Protein AF-A0A2E1J0A1-F1 (afdb_monomer_lite)

Structure (mmCIF, N/CA/C/O backbone):
data_AF-A0A2E1J0A1-F1
#
_entry.id   AF-A0A2E1J0A1-F1
#
loop_
_atom_site.group_PDB
_atom_site.id
_atom_site.type_symbol
_atom_site.label_atom_id
_atom_site.label_alt_id
_atom_site.label_comp_id
_atom_site.label_asym_id
_atom_site.label_entity_id
_atom_site.label_seq_id
_atom_site.pdbx_PDB_ins_code
_atom_site.Cartn_x
_atom_site.Cartn_y
_atom_site.Cartn_z
_atom_site.occupancy
_atom_site.B_iso_or_equiv
_atom_site.auth_seq_id
_atom_site.auth_comp_id
_atom_site.auth_asym_id
_atom_site.auth_atom_id
_atom_site.pdbx_PDB_model_num
ATOM 1 N N . MET A 1 1 ? 16.635 -12.591 -12.387 1.00 60.97 1 MET A N 1
ATOM 2 C CA . MET A 1 1 ? 15.621 -12.291 -11.347 1.00 60.97 1 MET A CA 1
ATOM 3 C C . MET A 1 1 ? 14.587 -13.419 -11.254 1.00 60.97 1 MET A C 1
ATOM 5 O O . MET A 1 1 ? 14.235 -13.985 -12.282 1.00 60.97 1 MET A O 1
ATOM 9 N N . ASN A 1 2 ? 14.128 -13.797 -10.053 1.00 80.25 2 ASN A N 1
ATOM 10 C CA . ASN A 1 2 ? 13.160 -14.891 -9.882 1.00 80.25 2 ASN A CA 1
ATOM 11 C C . ASN A 1 2 ? 11.763 -14.461 -10.381 1.00 80.25 2 ASN A C 1
ATOM 13 O O . ASN A 1 2 ? 11.113 -13.621 -9.762 1.00 80.25 2 ASN A O 1
ATOM 17 N N . LYS A 1 3 ? 11.299 -15.050 -11.492 1.00 80.94 3 LYS A N 1
ATOM 18 C CA . LYS A 1 3 ? 10.012 -14.720 -12.134 1.00 80.94 3 LYS A CA 1
ATOM 19 C C . LYS A 1 3 ? 8.807 -14.920 -11.211 1.00 80.94 3 LYS A C 1
ATOM 21 O O . LYS A 1 3 ? 7.857 -14.147 -11.278 1.00 80.94 3 LYS A O 1
ATOM 26 N N . GLN A 1 4 ? 8.843 -15.931 -10.344 1.00 84.69 4 GLN A N 1
ATOM 27 C CA . GLN A 1 4 ? 7.750 -16.212 -9.411 1.00 84.69 4 GLN A CA 1
ATOM 28 C C . GLN A 1 4 ? 7.633 -15.127 -8.339 1.00 84.69 4 GLN A C 1
ATOM 30 O O . GLN A 1 4 ? 6.533 -14.761 -7.942 1.00 84.69 4 GLN A O 1
ATOM 35 N N . TYR A 1 5 ? 8.767 -14.590 -7.902 1.00 88.19 5 TYR A N 1
ATOM 36 C CA . TYR A 1 5 ? 8.805 -13.552 -6.883 1.00 88.19 5 TYR A CA 1
ATOM 37 C C . TYR A 1 5 ? 8.220 -12.226 -7.397 1.00 88.19 5 TYR A C 1
ATOM 39 O O . TYR A 1 5 ? 7.353 -11.641 -6.760 1.00 88.19 5 TYR A O 1
ATOM 47 N N . ILE A 1 6 ? 8.612 -11.785 -8.597 1.00 89.12 6 ILE A N 1
ATOM 48 C CA . ILE A 1 6 ? 8.062 -10.551 -9.191 1.00 89.12 6 ILE A CA 1
ATOM 49 C C . ILE A 1 6 ? 6.572 -10.686 -9.489 1.00 89.12 6 ILE A C 1
ATOM 51 O O . ILE A 1 6 ? 5.813 -9.744 -9.281 1.00 89.12 6 ILE A O 1
ATOM 55 N N . TYR A 1 7 ? 6.136 -11.878 -9.891 1.00 87.62 7 TYR A N 1
ATOM 56 C CA . TYR A 1 7 ? 4.719 -12.170 -10.054 1.00 87.62 7 TYR A CA 1
ATOM 57 C C . TYR A 1 7 ? 3.915 -11.953 -8.761 1.00 87.62 7 TYR A C 1
ATOM 59 O O . TYR A 1 7 ? 2.848 -11.352 -8.816 1.00 87.62 7 TYR A O 1
ATOM 67 N N . GLN A 1 8 ? 4.439 -12.361 -7.597 1.00 87.50 8 GLN A N 1
ATOM 68 C CA . GLN A 1 8 ? 3.784 -12.128 -6.299 1.00 87.50 8 GLN A CA 1
ATOM 69 C C . GLN A 1 8 ? 3.646 -10.637 -5.969 1.00 87.50 8 GLN A C 1
ATOM 71 O O . GLN A 1 8 ? 2.627 -10.227 -5.417 1.00 87.50 8 GLN A O 1
ATOM 76 N N . ILE A 1 9 ? 4.643 -9.822 -6.327 1.00 89.50 9 ILE A N 1
ATOM 77 C CA . ILE A 1 9 ? 4.558 -8.364 -6.175 1.00 89.50 9 ILE A CA 1
ATOM 78 C C . ILE A 1 9 ? 3.473 -7.804 -7.099 1.00 89.50 9 ILE A C 1
ATOM 80 O O . ILE A 1 9 ? 2.595 -7.078 -6.643 1.00 89.50 9 ILE A O 1
ATOM 84 N N . ILE A 1 10 ? 3.478 -8.196 -8.376 1.00 88.69 10 ILE A N 1
ATOM 85 C CA . ILE A 1 10 ? 2.496 -7.737 -9.368 1.00 88.69 10 ILE A CA 1
ATOM 86 C C . ILE A 1 10 ? 1.062 -8.133 -8.986 1.00 88.69 10 ILE A C 1
ATOM 88 O O . ILE A 1 10 ? 0.151 -7.328 -9.161 1.00 88.69 10 ILE A O 1
ATOM 92 N N . SER A 1 11 ? 0.843 -9.321 -8.417 1.00 84.38 11 SER A N 1
ATOM 93 C CA . SER A 1 11 ? -0.473 -9.733 -7.906 1.00 84.38 11 SER A CA 1
ATOM 94 C C . SER A 1 11 ? -1.029 -8.758 -6.859 1.00 84.38 11 SER A C 1
ATOM 96 O O . SER A 1 11 ? -2.218 -8.441 -6.883 1.00 84.38 11 SER A O 1
ATOM 98 N N . GLN A 1 12 ? -0.175 -8.211 -5.987 1.00 86.50 12 GLN A N 1
ATOM 99 C CA . GLN A 1 12 ? -0.588 -7.183 -5.021 1.00 86.50 12 GLN A CA 1
ATOM 100 C C . GLN A 1 12 ? -0.928 -5.845 -5.712 1.00 86.50 12 GLN A C 1
ATOM 102 O O . GLN A 1 12 ? -1.808 -5.121 -5.249 1.00 86.50 12 GLN A O 1
ATOM 107 N N . LEU A 1 13 ? -0.301 -5.534 -6.857 1.00 86.00 13 LEU A N 1
ATOM 108 C CA . LEU A 1 13 ? -0.579 -4.325 -7.652 1.00 86.00 13 LEU A CA 1
ATOM 109 C C . LEU A 1 13 ? -1.924 -4.374 -8.371 1.00 86.00 13 LEU A C 1
ATOM 111 O O . LEU A 1 13 ? -2.632 -3.373 -8.446 1.00 86.00 13 LEU A O 1
ATOM 115 N N . VAL A 1 14 ? -2.308 -5.536 -8.890 1.00 78.94 14 VAL A N 1
ATOM 116 C CA . VAL A 1 14 ? -3.583 -5.706 -9.606 1.00 78.94 14 VAL A CA 1
ATOM 117 C C . VAL A 1 14 ? -4.757 -6.011 -8.668 1.00 78.94 14 VAL A C 1
ATOM 119 O O . VAL A 1 14 ? -5.841 -6.349 -9.136 1.00 78.94 14 VAL A O 1
ATOM 122 N N . ASN A 1 15 ? -4.553 -5.846 -7.354 1.00 68.56 15 ASN A N 1
ATOM 123 C CA . ASN A 1 15 ? -5.528 -6.103 -6.295 1.00 68.56 15 ASN A CA 1
ATOM 124 C C . ASN A 1 15 ? -6.145 -7.509 -6.387 1.00 68.56 15 ASN A C 1
ATOM 126 O O . ASN A 1 15 ? -7.365 -7.676 -6.410 1.00 68.56 15 ASN A O 1
ATOM 130 N N . ASP A 1 16 ? -5.285 -8.526 -6.446 1.00 53.78 16 ASP A N 1
ATOM 131 C CA . ASP A 1 16 ? -5.680 -9.938 -6.487 1.00 53.78 16 ASP A CA 1
ATOM 132 C C . ASP A 1 16 ? -6.219 -10.464 -5.140 1.00 53.78 16 ASP A C 1
ATOM 134 O O . ASP A 1 16 ? -6.417 -11.664 -4.978 1.00 53.78 16 ASP A O 1
ATOM 138 N N . ASP A 1 17 ? -6.565 -9.584 -4.186 1.00 48.53 17 ASP A N 1
ATOM 139 C CA . ASP A 1 17 ? -7.268 -9.934 -2.931 1.00 48.53 17 ASP A CA 1
ATOM 140 C C . ASP A 1 17 ? -8.699 -10.471 -3.166 1.00 48.53 17 ASP A C 1
ATOM 142 O O . ASP A 1 17 ? -9.517 -10.679 -2.266 1.00 48.53 17 ASP A O 1
ATOM 146 N N . TYR A 1 18 ? -8.996 -10.798 -4.417 1.00 44.06 18 TYR A N 1
ATOM 147 C CA . TYR A 1 18 ? -10.016 -11.729 -4.814 1.00 44.06 18 TYR A CA 1
ATOM 148 C C . TYR A 1 18 ? -9.627 -13.181 -4.503 1.00 44.06 18 TYR A C 1
ATOM 150 O O . TYR A 1 18 ? -9.701 -14.064 -5.354 1.00 44.06 18 TYR A O 1
ATOM 158 N N . ALA A 1 19 ? -9.562 -13.490 -3.210 1.00 35.28 19 ALA A N 1
ATOM 159 C CA . ALA A 1 19 ? -10.003 -14.793 -2.705 1.00 35.28 19 ALA A CA 1
ATOM 160 C C . ALA A 1 19 ? -11.495 -15.103 -3.045 1.00 35.28 19 ALA A C 1
ATOM 162 O O . ALA A 1 19 ? -12.073 -16.058 -2.529 1.00 35.28 19 ALA A O 1
ATOM 163 N N . LYS A 1 20 ? -12.151 -14.297 -3.905 1.00 44.84 20 LYS A N 1
ATOM 164 C CA . LYS A 1 20 ? -13.567 -14.369 -4.291 1.00 44.84 20 LYS A CA 1
ATOM 165 C C . LYS A 1 20 ? -13.863 -14.261 -5.799 1.00 44.84 20 LYS A C 1
ATOM 167 O O . LYS A 1 20 ? -15.009 -14.527 -6.159 1.00 44.84 20 LYS A O 1
ATOM 172 N N . ASN A 1 21 ? -12.914 -13.938 -6.694 1.00 43.12 21 ASN A N 1
ATOM 173 C CA . ASN A 1 21 ? -13.220 -13.848 -8.136 1.00 43.12 21 ASN A CA 1
ATOM 174 C C . ASN A 1 21 ? -12.730 -15.042 -8.948 1.00 43.12 21 ASN A C 1
ATOM 176 O O . ASN A 1 21 ? -11.598 -15.495 -8.856 1.00 43.12 21 ASN A O 1
ATOM 180 N N . LYS A 1 22 ? -13.619 -15.484 -9.839 1.00 48.59 22 LYS A N 1
ATOM 181 C CA . LYS A 1 22 ? -13.476 -16.595 -10.790 1.00 48.59 22 LYS A CA 1
ATOM 182 C C . LYS A 1 22 ? -12.488 -16.316 -11.940 1.00 48.59 22 LYS A C 1
ATOM 184 O O . LYS A 1 22 ? -12.490 -17.042 -12.930 1.00 48.59 22 LYS A O 1
ATOM 189 N N . THR A 1 23 ? -11.683 -15.258 -11.860 1.00 53.59 23 THR A N 1
ATOM 190 C CA . THR A 1 23 ? -10.723 -14.863 -12.900 1.00 53.59 23 THR A CA 1
ATOM 191 C C . THR A 1 23 ? -9.320 -15.288 -12.508 1.00 53.59 23 THR A C 1
ATOM 193 O O . THR A 1 23 ? -8.864 -14.974 -11.417 1.00 53.59 23 THR A O 1
ATOM 196 N N . THR A 1 24 ? -8.599 -15.958 -13.410 1.00 57.28 24 THR A N 1
ATOM 197 C CA . THR A 1 24 ? -7.189 -16.287 -13.166 1.00 57.28 24 THR A CA 1
ATOM 198 C C . THR A 1 24 ? -6.382 -14.997 -12.964 1.00 57.28 24 THR A C 1
ATOM 200 O O . THR A 1 24 ? -6.518 -14.102 -13.811 1.00 57.28 24 THR A O 1
ATOM 203 N N . PRO A 1 25 ? -5.495 -14.901 -11.960 1.00 61.16 25 PRO A N 1
ATOM 204 C CA . PRO A 1 25 ? -4.721 -13.683 -11.685 1.00 61.16 25 PRO A CA 1
ATOM 205 C C . PRO A 1 25 ? -3.906 -13.187 -12.889 1.00 61.16 25 PRO A C 1
ATOM 207 O O . PRO A 1 25 ? -3.717 -11.995 -13.105 1.00 61.16 25 PRO A O 1
ATOM 210 N N . ARG A 1 26 ? -3.510 -14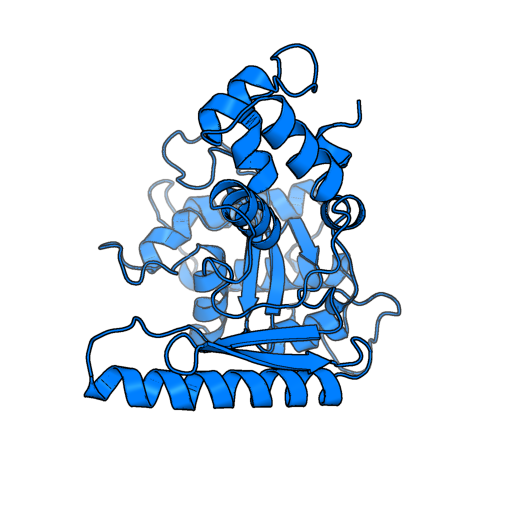.104 -13.783 1.00 69.75 26 ARG A N 1
ATOM 211 C CA . ARG A 1 26 ? -2.844 -13.783 -15.055 1.00 69.75 26 ARG A CA 1
ATOM 212 C C . ARG A 1 26 ? -3.681 -12.896 -15.985 1.00 69.75 26 ARG A C 1
ATOM 214 O O . ARG A 1 26 ? -3.119 -12.119 -16.743 1.00 69.75 26 ARG A O 1
ATOM 221 N N . SER A 1 27 ? -5.007 -13.000 -15.935 1.00 73.75 27 SER A N 1
ATOM 222 C CA . SER A 1 27 ? -5.918 -12.166 -16.731 1.00 73.75 27 SER A CA 1
ATOM 223 C C . SER A 1 27 ? -6.051 -10.741 -16.193 1.00 73.75 27 SER A C 1
ATOM 225 O O . SER A 1 27 ? -6.477 -9.865 -16.939 1.00 73.75 27 SER A O 1
ATOM 227 N N . LEU A 1 28 ? -5.685 -10.502 -14.928 1.00 77.12 28 LEU A N 1
ATOM 228 C CA . LEU A 1 28 ? -5.686 -9.170 -14.321 1.00 77.12 28 LEU A CA 1
ATOM 229 C C . LEU A 1 28 ? -4.458 -8.354 -14.728 1.00 77.12 28 LEU A C 1
ATOM 231 O O . LEU A 1 28 ? -4.502 -7.132 -14.652 1.00 77.12 28 LEU A O 1
ATOM 235 N N . LEU A 1 29 ? -3.409 -9.011 -15.243 1.00 83.69 29 LEU A N 1
ATOM 236 C CA . LEU A 1 29 ? -2.214 -8.331 -15.744 1.00 83.69 29 LEU A CA 1
ATOM 237 C C . LEU A 1 29 ? -2.544 -7.260 -16.778 1.00 83.69 29 LEU A C 1
ATOM 239 O O . LEU A 1 29 ? -1.869 -6.248 -16.769 1.00 83.69 29 LEU A O 1
ATOM 243 N N . ARG A 1 30 ? -3.601 -7.422 -17.589 1.00 83.50 30 ARG A N 1
ATOM 244 C CA . ARG A 1 30 ? -4.036 -6.414 -18.579 1.00 83.50 30 ARG A CA 1
ATOM 245 C C . ARG A 1 30 ? -4.362 -5.039 -17.990 1.00 83.50 30 ARG A C 1
ATOM 247 O O . ARG A 1 30 ? -4.475 -4.083 -18.743 1.00 83.50 30 ARG A O 1
ATOM 254 N N . TYR A 1 31 ? -4.575 -4.975 -16.679 1.00 82.31 31 TYR A N 1
ATOM 255 C CA . TYR A 1 31 ? -4.906 -3.764 -15.940 1.00 82.31 31 TYR A CA 1
ATOM 256 C C . TYR A 1 31 ? -3.746 -3.256 -15.081 1.00 82.31 31 TYR A C 1
ATOM 258 O O . TYR A 1 31 ? -3.940 -2.362 -14.260 1.00 82.31 31 TYR A O 1
ATOM 266 N N . LEU A 1 32 ? -2.568 -3.866 -15.202 1.00 88.62 32 LEU A N 1
ATOM 267 C CA . LEU A 1 32 ? -1.385 -3.420 -14.491 1.00 88.62 32 LEU A CA 1
ATOM 268 C C . LEU A 1 32 ? -0.967 -2.050 -15.021 1.00 88.62 32 LEU A C 1
ATOM 270 O O . LEU A 1 32 ? -0.846 -1.861 -16.230 1.00 88.62 32 LEU A O 1
ATOM 274 N N . LEU A 1 33 ? -0.745 -1.128 -14.093 1.00 90.62 33 LEU A N 1
ATOM 275 C CA . LEU A 1 33 ? -0.375 0.251 -14.370 1.00 90.62 33 LEU A CA 1
ATOM 276 C C . LEU A 1 33 ? 0.990 0.555 -13.740 1.00 90.62 33 LEU A C 1
ATOM 278 O O . LEU A 1 33 ? 1.330 -0.059 -12.719 1.00 90.62 33 LEU A O 1
ATOM 282 N N . PRO A 1 34 ? 1.755 1.497 -14.314 1.00 93.88 34 PRO A N 1
ATOM 283 C CA . PRO A 1 34 ? 2.978 2.014 -13.715 1.00 93.88 34 PRO A CA 1
ATOM 284 C C . PRO A 1 34 ? 2.730 2.595 -12.325 1.00 93.88 34 PRO A C 1
ATOM 286 O O . PRO A 1 34 ? 1.610 2.958 -11.967 1.00 93.88 34 PRO A O 1
ATOM 289 N N . ILE A 1 35 ? 3.785 2.665 -11.522 1.00 93.81 35 ILE A N 1
ATOM 290 C CA . ILE A 1 35 ? 3.760 3.298 -10.205 1.00 93.81 35 ILE A CA 1
ATOM 291 C C . ILE A 1 35 ? 4.099 4.777 -10.382 1.00 93.81 35 ILE A C 1
ATOM 293 O O . ILE A 1 35 ? 5.131 5.108 -10.956 1.00 93.81 35 ILE A O 1
ATOM 297 N N . GLU A 1 36 ? 3.248 5.641 -9.843 1.00 89.75 36 GLU A N 1
ATOM 298 C CA . GLU A 1 36 ? 3.384 7.097 -9.881 1.00 89.75 36 GLU A CA 1
ATOM 299 C C . GLU A 1 36 ? 4.088 7.628 -8.631 1.00 89.75 36 GLU A C 1
ATOM 301 O O . GLU A 1 36 ? 4.936 8.513 -8.700 1.00 89.75 36 GLU A O 1
ATOM 306 N N . SER A 1 37 ? 3.724 7.091 -7.463 1.00 88.19 37 SER A N 1
ATOM 307 C CA . SER A 1 37 ? 4.307 7.491 -6.184 1.00 88.19 37 SER A CA 1
ATOM 308 C C . SER A 1 37 ? 4.307 6.360 -5.158 1.00 88.19 37 SER A C 1
ATOM 310 O O . SER A 1 37 ? 3.526 5.410 -5.243 1.00 88.19 37 SER A O 1
ATOM 312 N N . ALA A 1 38 ? 5.208 6.440 -4.177 1.00 90.00 38 ALA A N 1
ATOM 313 C CA . ALA A 1 38 ? 5.323 5.477 -3.081 1.00 90.00 38 ALA A CA 1
ATOM 314 C C . ALA A 1 38 ? 5.364 6.192 -1.724 1.00 90.00 38 ALA A C 1
ATOM 316 O O . ALA A 1 38 ? 5.813 7.325 -1.643 1.00 90.00 38 ALA A O 1
ATOM 317 N N . PHE A 1 39 ? 4.902 5.552 -0.654 1.00 87.31 39 PHE A N 1
ATOM 318 C CA . PHE A 1 39 ? 4.776 6.155 0.671 1.00 87.31 39 PHE A CA 1
ATOM 319 C C . PHE A 1 39 ? 4.981 5.128 1.784 1.00 87.31 39 PHE A C 1
ATOM 321 O O . PHE A 1 39 ? 4.712 3.931 1.628 1.00 87.31 39 PHE A O 1
ATOM 328 N N . GLY A 1 40 ? 5.407 5.611 2.948 1.00 85.06 40 GLY A N 1
ATOM 329 C CA . GLY A 1 40 ? 5.473 4.807 4.158 1.00 85.06 40 GLY A CA 1
ATOM 330 C C . GLY A 1 40 ? 4.092 4.320 4.593 1.00 85.06 40 GLY A C 1
ATOM 331 O O . GLY A 1 40 ? 3.126 5.081 4.609 1.00 85.06 40 GLY A O 1
ATOM 332 N N . TYR A 1 41 ? 3.989 3.049 4.984 1.00 84.12 41 TYR A N 1
ATOM 333 C CA . TYR A 1 41 ? 2.759 2.508 5.573 1.00 84.12 41 TYR A CA 1
ATOM 334 C C . TYR A 1 41 ? 2.627 2.857 7.065 1.00 84.12 41 TYR A C 1
ATOM 336 O O . TYR A 1 41 ? 1.535 3.126 7.561 1.00 84.12 41 TYR A O 1
ATOM 344 N N . TYR A 1 42 ? 3.747 2.870 7.795 1.00 81.88 42 TYR A N 1
ATOM 345 C CA . TYR A 1 42 ? 3.782 3.050 9.250 1.00 81.88 42 TYR A CA 1
ATOM 346 C C . TYR A 1 42 ? 3.903 4.527 9.634 1.00 81.88 42 TYR A C 1
ATOM 348 O O . TYR A 1 42 ? 4.913 4.964 10.179 1.00 81.88 42 TYR A O 1
ATOM 356 N N . THR A 1 43 ? 2.859 5.309 9.369 1.00 70.94 43 THR A N 1
ATOM 357 C CA . THR A 1 43 ? 2.804 6.736 9.748 1.00 70.94 43 THR A CA 1
ATOM 358 C C . THR A 1 43 ? 2.462 6.959 11.230 1.00 70.94 43 THR A C 1
ATOM 360 O O . THR A 1 43 ? 2.523 8.082 11.732 1.00 70.94 43 THR A O 1
ATOM 363 N N . SER A 1 44 ? 2.135 5.886 11.954 1.00 74.19 44 SER A N 1
ATOM 364 C CA . SER A 1 44 ? 1.740 5.887 13.363 1.00 74.19 44 SER A CA 1
ATOM 365 C C . SER A 1 44 ? 2.712 5.109 14.239 1.00 74.19 44 SER A C 1
ATOM 367 O O . SER A 1 44 ? 3.464 4.271 13.758 1.00 74.19 44 SER A O 1
ATOM 369 N N . ASN A 1 45 ? 2.671 5.371 15.544 1.00 81.94 45 ASN A N 1
ATOM 370 C CA . ASN A 1 45 ? 3.543 4.780 16.558 1.00 81.94 45 ASN A CA 1
ATOM 371 C C . ASN A 1 45 ? 2.819 3.760 17.456 1.00 81.94 45 ASN A C 1
ATOM 373 O O . ASN A 1 45 ? 3.316 3.419 18.531 1.00 81.94 45 ASN A O 1
ATOM 377 N N . LYS A 1 46 ? 1.623 3.315 17.060 1.00 85.19 46 LYS A N 1
ATOM 378 C CA . LYS A 1 46 ? 0.781 2.401 17.836 1.00 85.19 46 LYS A CA 1
ATOM 379 C C . LYS A 1 46 ? 0.137 1.365 16.927 1.00 85.19 46 LYS A C 1
ATOM 381 O O . LYS A 1 46 ? -0.319 1.699 15.840 1.00 85.19 46 LYS A O 1
ATOM 386 N N . VAL A 1 47 ? 0.069 0.126 17.398 1.00 89.56 47 VAL A N 1
ATOM 387 C CA . VAL A 1 47 ? -0.603 -0.997 16.740 1.00 89.56 47 VAL A CA 1
ATOM 388 C C . VAL A 1 47 ? -1.616 -1.628 17.696 1.00 89.56 47 VAL A C 1
ATOM 390 O O . VAL A 1 47 ? -1.322 -1.774 18.884 1.00 89.56 47 VAL A O 1
ATOM 393 N N . GLU A 1 48 ? -2.815 -1.956 17.212 1.00 90.00 48 GLU A N 1
ATOM 394 C CA . GLU A 1 48 ? -3.935 -2.417 18.041 1.00 90.00 48 GLU A CA 1
ATOM 395 C C . GLU A 1 48 ? -4.715 -3.573 17.412 1.00 90.00 48 GLU A C 1
ATOM 397 O O . GLU A 1 48 ? -4.845 -3.674 16.197 1.00 90.00 48 GLU A O 1
ATOM 402 N N . PHE A 1 49 ? -5.293 -4.415 18.263 1.00 92.25 49 PHE A N 1
ATOM 403 C CA . PHE A 1 49 ? -6.203 -5.491 17.893 1.00 92.25 49 PHE A CA 1
ATOM 404 C C . PHE A 1 49 ? -7.327 -5.585 18.923 1.00 92.25 49 PHE A C 1
ATOM 406 O O . PHE A 1 49 ? -7.071 -5.659 20.126 1.00 92.25 49 PHE A O 1
ATOM 413 N N . PHE A 1 50 ? -8.575 -5.589 18.457 1.00 89.88 50 PHE A N 1
ATOM 414 C CA . PHE A 1 50 ? -9.727 -5.858 19.303 1.00 89.88 50 PHE A CA 1
ATOM 415 C C . PHE A 1 50 ? -10.116 -7.325 19.176 1.00 89.88 50 PHE A C 1
ATOM 417 O O . PHE A 1 50 ? -10.563 -7.743 18.108 1.00 89.88 50 PHE A O 1
ATOM 424 N N . ASP A 1 51 ? -9.988 -8.063 20.278 1.00 89.88 51 ASP A N 1
ATOM 425 C CA . ASP A 1 51 ? -10.417 -9.452 20.409 1.00 89.88 51 ASP A CA 1
ATOM 426 C C . ASP A 1 51 ? -11.920 -9.496 20.755 1.00 89.88 51 ASP A C 1
ATOM 428 O O . ASP A 1 51 ? -12.304 -9.135 21.878 1.00 89.88 51 ASP A O 1
ATOM 432 N N . PRO A 1 52 ? -12.792 -9.938 19.828 1.00 87.19 52 PRO A N 1
ATOM 433 C CA . PRO A 1 52 ? -14.232 -10.001 20.059 1.00 87.19 52 PRO A CA 1
ATOM 434 C C . PRO A 1 52 ? -14.655 -11.093 21.047 1.00 87.19 52 PRO A C 1
ATOM 436 O O . PRO A 1 52 ? -15.738 -10.987 21.622 1.00 87.19 52 PRO A O 1
ATOM 439 N N . GLN A 1 53 ? -13.833 -12.128 21.245 1.00 86.88 53 GLN A N 1
ATOM 440 C CA . GLN A 1 53 ? -14.110 -13.218 22.180 1.00 86.88 53 GLN A CA 1
ATOM 441 C C . GLN A 1 53 ? -13.850 -12.767 23.622 1.00 86.88 53 GLN A C 1
ATOM 443 O O . GLN A 1 53 ? -14.644 -13.054 24.514 1.00 86.88 53 GLN A O 1
ATOM 448 N N . GLN A 1 54 ? -12.754 -12.038 23.849 1.00 89.12 54 GLN A N 1
ATOM 449 C CA . GLN A 1 54 ? -12.383 -11.515 25.173 1.00 89.12 54 GLN A CA 1
ATOM 450 C C . GLN A 1 54 ? -12.988 -10.132 25.461 1.00 89.12 54 GLN A C 1
ATOM 452 O O . GLN A 1 54 ? -12.911 -9.646 26.587 1.00 89.12 54 GLN A O 1
ATOM 457 N N . ASN A 1 55 ? -13.575 -9.481 24.449 1.00 88.88 55 ASN A N 1
ATOM 458 C CA . ASN A 1 55 ? -14.023 -8.086 24.494 1.00 88.88 55 ASN A CA 1
ATOM 459 C C . ASN A 1 55 ? -12.923 -7.131 25.009 1.00 88.88 55 ASN A C 1
ATOM 461 O O . ASN A 1 55 ? -13.192 -6.175 25.741 1.00 88.88 55 ASN A O 1
ATOM 465 N N . GLN A 1 56 ? -11.675 -7.381 24.605 1.00 91.19 56 GLN A N 1
ATOM 466 C CA . GLN A 1 56 ? -10.489 -6.654 25.056 1.00 91.19 56 GLN A CA 1
ATOM 467 C C . GLN A 1 56 ? -9.711 -6.081 23.868 1.00 91.19 56 GLN A C 1
ATOM 469 O O . GLN A 1 56 ? -9.629 -6.692 22.806 1.00 91.19 56 GLN A O 1
ATOM 474 N N . ILE A 1 57 ? -9.124 -4.896 24.060 1.00 90.56 57 ILE A N 1
ATOM 475 C CA . ILE A 1 57 ? -8.187 -4.298 23.104 1.00 90.56 57 ILE A CA 1
ATOM 476 C C . ILE A 1 57 ? -6.761 -4.610 23.558 1.00 90.56 57 ILE A C 1
ATOM 478 O O . ILE A 1 57 ? -6.353 -4.231 24.657 1.00 90.56 57 ILE A O 1
ATOM 482 N N . PHE A 1 58 ? -6.002 -5.273 22.693 1.00 93.12 58 PHE A N 1
ATOM 483 C CA . PHE A 1 58 ? -4.560 -5.439 22.816 1.00 93.12 58 PHE A CA 1
ATOM 484 C C . PHE A 1 58 ? -3.870 -4.356 22.001 1.00 93.12 58 PHE A C 1
ATOM 486 O O . PHE A 1 58 ? -4.262 -4.093 20.867 1.00 93.12 58 PHE A O 1
ATOM 493 N N . TYR A 1 59 ? -2.840 -3.727 22.561 1.00 92.75 59 TYR A N 1
ATOM 494 C CA . TYR A 1 59 ? -2.067 -2.726 21.837 1.00 92.75 59 TYR A CA 1
ATOM 495 C C . TYR A 1 59 ? -0.594 -2.734 22.229 1.00 92.75 59 TYR A C 1
ATOM 497 O O . TYR A 1 59 ? -0.222 -3.138 23.334 1.00 92.75 59 TYR A O 1
ATOM 505 N N . ARG A 1 60 ? 0.240 -2.234 21.318 1.00 92.06 60 ARG A N 1
ATOM 506 C CA . ARG A 1 60 ? 1.645 -1.906 21.564 1.00 92.06 60 ARG A CA 1
ATOM 507 C C . ARG A 1 60 ? 1.985 -0.574 20.919 1.00 92.06 60 ARG A C 1
ATOM 509 O O . ARG A 1 60 ? 1.483 -0.249 19.848 1.00 92.06 60 ARG A O 1
ATOM 516 N N . ASN A 1 61 ? 2.851 0.178 21.585 1.00 88.94 61 ASN A N 1
ATOM 517 C CA . ASN A 1 61 ? 3.468 1.365 21.013 1.00 88.94 61 ASN A CA 1
ATOM 518 C C . ASN A 1 61 ? 4.865 0.992 20.515 1.00 88.94 61 ASN A C 1
ATOM 520 O O . ASN A 1 61 ? 5.537 0.177 21.142 1.00 88.94 61 ASN A O 1
ATOM 524 N N . PHE A 1 62 ? 5.310 1.628 19.440 1.00 87.44 62 PHE A N 1
ATOM 525 C CA . PHE A 1 62 ? 6.646 1.461 18.882 1.00 87.44 62 PHE A CA 1
ATOM 526 C C . PHE A 1 62 ? 7.201 2.798 18.412 1.00 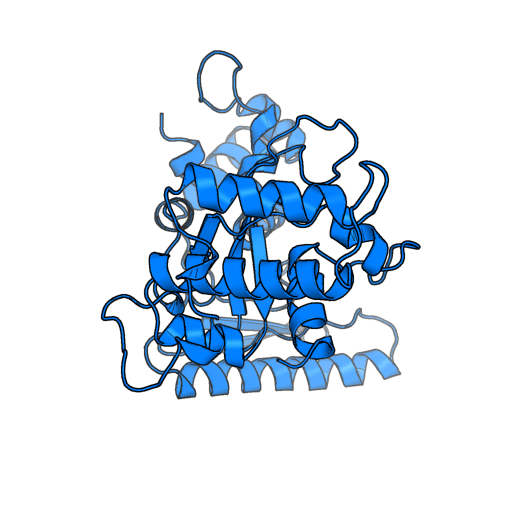87.44 62 PHE A C 1
ATOM 528 O O . PHE A 1 62 ? 6.464 3.741 18.140 1.00 87.44 62 PHE A O 1
ATOM 535 N N . ASN A 1 63 ? 8.520 2.891 18.290 1.00 82.06 63 ASN A N 1
ATOM 536 C CA . ASN A 1 63 ? 9.145 4.047 17.661 1.00 82.06 63 ASN A CA 1
ATOM 537 C C . ASN A 1 63 ? 9.277 3.794 16.153 1.00 82.06 63 ASN A C 1
ATOM 539 O O . ASN A 1 63 ? 9.942 2.844 15.759 1.00 82.06 63 ASN A O 1
ATOM 543 N N . VAL A 1 64 ? 8.692 4.660 15.320 1.00 75.00 64 VAL A N 1
ATOM 544 C CA . VAL A 1 64 ? 8.734 4.555 13.845 1.00 75.00 64 VAL A CA 1
ATOM 545 C C . VAL A 1 64 ? 10.168 4.555 13.301 1.00 75.00 64 VAL A C 1
ATOM 547 O O . VAL A 1 64 ? 10.439 3.932 12.285 1.00 75.00 64 VAL A O 1
ATOM 550 N N . LYS A 1 65 ? 11.109 5.205 13.999 1.00 78.31 65 LYS A N 1
ATOM 551 C CA . LYS A 1 65 ? 12.533 5.223 13.626 1.00 78.31 65 LYS A CA 1
ATOM 552 C C . LYS A 1 65 ? 13.310 3.996 14.119 1.00 78.31 65 LYS A C 1
ATOM 554 O O . LYS A 1 65 ? 14.466 3.828 13.747 1.00 78.31 65 LYS A O 1
ATOM 559 N N . ASN A 1 66 ? 12.720 3.176 14.993 1.00 86.00 66 ASN A N 1
ATOM 560 C CA . ASN A 1 66 ? 13.328 1.945 15.493 1.00 86.00 66 ASN A CA 1
ATOM 561 C C . ASN A 1 66 ? 12.583 0.737 14.925 1.00 86.00 66 ASN A C 1
ATOM 563 O O . ASN A 1 66 ? 11.562 0.289 15.453 1.00 86.00 66 ASN A O 1
ATOM 567 N N . GLU A 1 67 ? 13.162 0.188 13.868 1.00 87.94 67 GLU A N 1
ATOM 568 C CA . GLU A 1 67 ? 12.588 -0.912 13.111 1.00 87.94 67 GLU A CA 1
ATOM 569 C C . GLU A 1 67 ? 12.360 -2.179 13.950 1.00 87.94 67 GLU A C 1
ATOM 571 O O . GLU A 1 67 ? 11.325 -2.830 13.815 1.00 87.94 67 GLU A O 1
ATOM 576 N N . ASN A 1 68 ? 13.266 -2.492 14.882 1.00 91.06 68 ASN A N 1
ATOM 577 C CA . ASN A 1 68 ? 13.119 -3.651 15.766 1.00 91.06 68 ASN A CA 1
ATOM 578 C C . ASN A 1 68 ? 11.908 -3.487 16.689 1.00 91.06 68 ASN A C 1
ATOM 580 O O . ASN A 1 68 ? 11.077 -4.385 16.789 1.00 91.06 68 ASN A O 1
ATOM 584 N N . SER A 1 69 ? 11.752 -2.305 17.292 1.00 91.94 69 SER A N 1
ATOM 585 C CA . SER A 1 69 ? 10.603 -1.998 18.153 1.00 91.94 69 SER A CA 1
ATOM 586 C C . SER A 1 69 ? 9.272 -2.100 17.397 1.00 91.94 69 SER A C 1
ATOM 588 O O . SER A 1 69 ? 8.285 -2.607 17.940 1.00 91.94 69 SER A O 1
ATOM 590 N N . ARG A 1 70 ? 9.244 -1.643 16.136 1.00 91.69 70 ARG A N 1
ATOM 591 C CA . ARG A 1 70 ? 8.084 -1.762 15.241 1.00 91.69 70 ARG A CA 1
ATOM 592 C C . ARG A 1 70 ? 7.747 -3.227 14.965 1.00 91.69 70 ARG A C 1
ATOM 594 O O . ARG A 1 70 ? 6.600 -3.632 15.142 1.00 91.69 70 ARG A O 1
ATOM 601 N N . ILE A 1 71 ? 8.749 -4.018 14.583 1.00 93.31 71 ILE A N 1
ATOM 602 C CA . ILE A 1 71 ? 8.619 -5.449 14.285 1.00 93.31 71 ILE A CA 1
ATOM 603 C C . ILE A 1 71 ? 8.103 -6.229 15.495 1.00 93.31 71 ILE A C 1
ATOM 605 O O . ILE A 1 71 ? 7.116 -6.946 15.365 1.00 93.31 71 ILE A O 1
ATOM 609 N N . GLU A 1 72 ? 8.713 -6.052 16.667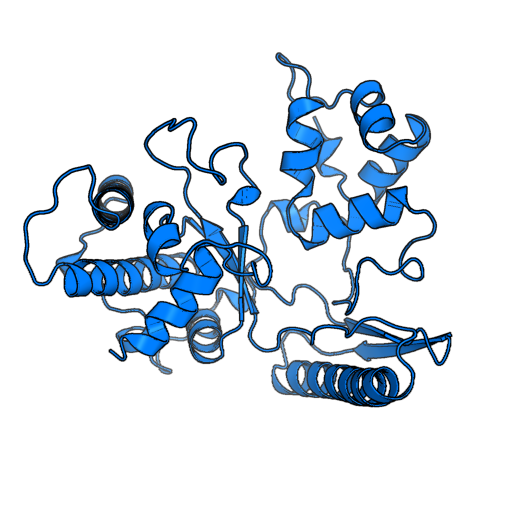 1.00 94.81 72 GLU A N 1
ATOM 610 C CA . GLU A 1 72 ? 8.315 -6.737 17.904 1.00 94.81 72 GLU A CA 1
ATOM 611 C C . GLU A 1 72 ? 6.874 -6.405 18.307 1.00 94.81 72 GLU A C 1
ATOM 613 O O . GLU A 1 72 ? 6.115 -7.273 18.744 1.00 94.81 72 GLU A O 1
ATOM 618 N N . SER A 1 73 ? 6.472 -5.144 18.130 1.00 93.81 73 SER A N 1
ATOM 619 C CA . SER A 1 73 ? 5.114 -4.696 18.441 1.00 93.81 73 SER A CA 1
ATOM 620 C C . SER A 1 73 ? 4.075 -5.317 17.510 1.00 93.81 73 SER A C 1
ATOM 622 O O . SER A 1 73 ? 3.016 -5.740 17.978 1.00 93.81 73 SER A O 1
ATOM 624 N N . ILE A 1 74 ? 4.379 -5.401 16.211 1.00 94.19 74 ILE A N 1
ATOM 625 C CA . ILE A 1 74 ? 3.517 -6.058 15.220 1.00 94.19 74 ILE A CA 1
ATOM 626 C C . ILE A 1 74 ? 3.456 -7.565 15.481 1.00 94.19 74 ILE A C 1
ATOM 628 O O . ILE A 1 74 ? 2.363 -8.122 15.501 1.00 94.19 74 ILE A O 1
ATOM 632 N N . ASP A 1 75 ? 4.588 -8.216 15.760 1.00 96.06 75 ASP A N 1
ATOM 633 C CA . ASP A 1 75 ? 4.641 -9.651 16.064 1.00 96.06 75 ASP A CA 1
ATOM 634 C C . ASP A 1 75 ? 3.833 -10.006 17.308 1.00 96.06 75 ASP A C 1
ATOM 636 O O . ASP A 1 75 ? 3.100 -10.995 17.311 1.00 96.06 75 ASP A O 1
ATOM 640 N N . TYR A 1 76 ? 3.902 -9.174 18.351 1.00 96.69 76 TYR A N 1
ATOM 641 C CA . TYR A 1 76 ? 3.067 -9.345 19.534 1.00 96.69 76 TYR A CA 1
ATOM 642 C C . TYR A 1 76 ? 1.577 -9.336 19.170 1.00 96.69 76 TYR A C 1
ATOM 644 O O . TYR A 1 76 ? 0.835 -10.219 19.604 1.00 96.69 76 TYR A O 1
ATOM 652 N N . ILE A 1 77 ? 1.130 -8.360 18.371 1.00 96.00 77 ILE A N 1
ATOM 653 C CA . ILE A 1 77 ? -0.277 -8.256 17.970 1.00 96.00 77 ILE A CA 1
ATOM 654 C C . ILE A 1 77 ? -0.684 -9.403 17.040 1.00 96.00 77 ILE A C 1
ATOM 656 O O . ILE A 1 77 ? -1.717 -10.024 17.283 1.00 96.00 77 ILE A O 1
ATOM 660 N N . ASN A 1 78 ? 0.138 -9.761 16.055 1.00 96.19 78 ASN A N 1
ATOM 661 C CA . ASN A 1 78 ? -0.126 -10.903 15.178 1.00 96.19 78 ASN A CA 1
ATOM 662 C C . ASN A 1 78 ? -0.182 -12.223 15.961 1.00 96.19 78 ASN A C 1
ATOM 664 O O . ASN A 1 78 ? -1.061 -13.041 15.707 1.00 96.19 78 ASN A O 1
ATOM 668 N N . GLY A 1 79 ? 0.637 -12.390 17.004 1.00 96.00 79 GLY A N 1
ATOM 669 C CA . GLY A 1 79 ? 0.535 -13.527 17.923 1.00 96.00 79 GLY A CA 1
ATOM 670 C C . GLY A 1 79 ? -0.787 -13.567 18.706 1.00 96.00 79 GLY A C 1
ATOM 671 O O . GLY A 1 79 ? -1.335 -14.645 18.946 1.00 96.00 79 GLY A O 1
ATOM 672 N N . ARG A 1 80 ? -1.354 -12.404 19.071 1.00 95.44 80 ARG A N 1
ATOM 673 C CA . ARG A 1 80 ? -2.710 -12.327 19.653 1.00 95.44 80 ARG A CA 1
ATOM 674 C C . ARG A 1 80 ? -3.783 -12.709 18.633 1.00 95.44 80 ARG A C 1
ATOM 676 O O . ARG A 1 80 ? -4.722 -13.413 19.000 1.00 95.44 80 ARG A O 1
ATOM 683 N N . ILE A 1 81 ? -3.631 -12.279 17.381 1.00 94.50 81 ILE A N 1
ATOM 684 C CA . ILE A 1 81 ? -4.532 -12.642 16.280 1.00 94.50 81 ILE A CA 1
ATOM 685 C C . ILE A 1 81 ? -4.464 -14.149 16.008 1.00 94.50 81 ILE A C 1
ATOM 687 O O . ILE A 1 81 ? -5.504 -14.776 15.855 1.00 94.50 81 ILE A O 1
ATOM 691 N N . ASP A 1 82 ? -3.280 -14.766 16.034 1.00 94.38 82 ASP A N 1
ATOM 692 C CA . ASP A 1 82 ? -3.126 -16.219 15.887 1.00 94.38 82 ASP A CA 1
ATOM 693 C C . ASP A 1 82 ? -3.829 -16.998 16.992 1.00 94.38 82 ASP A C 1
ATOM 695 O O . ASP A 1 82 ? -4.480 -18.011 16.728 1.00 94.38 82 ASP A O 1
ATOM 699 N N . TYR A 1 83 ? -3.708 -16.533 18.237 1.00 92.69 83 TYR A N 1
ATOM 700 C CA . TYR A 1 83 ? -4.412 -17.135 19.365 1.00 92.69 83 TYR A CA 1
ATOM 701 C C . TYR A 1 83 ? -5.933 -17.090 19.161 1.00 92.69 83 TYR A C 1
ATOM 703 O O . TYR A 1 83 ? -6.603 -18.110 19.325 1.00 92.69 83 TYR A O 1
ATOM 711 N N . PHE A 1 84 ? -6.459 -15.940 18.729 1.00 91.81 84 PHE A N 1
ATOM 712 C CA . PHE A 1 84 ? -7.868 -15.776 18.378 1.00 91.81 84 PHE A CA 1
ATOM 713 C C . PHE A 1 84 ? -8.273 -16.661 17.184 1.00 91.81 84 PHE A C 1
ATOM 715 O O . PHE A 1 84 ? -9.185 -17.471 17.283 1.00 91.81 84 PHE A O 1
ATOM 722 N N . ASN A 1 85 ? -7.558 -16.614 16.062 1.00 91.56 85 ASN A N 1
ATOM 723 C CA . ASN A 1 85 ? -7.894 -17.391 14.865 1.00 91.56 85 ASN A CA 1
ATOM 724 C C . ASN A 1 85 ? -7.868 -18.912 15.113 1.00 91.56 85 ASN A C 1
ATOM 726 O O . ASN A 1 85 ? -8.610 -19.658 14.466 1.00 91.56 85 ASN A O 1
ATOM 730 N N . LYS A 1 86 ? -7.045 -19.391 16.058 1.00 88.94 86 LYS A N 1
ATOM 731 C CA . LYS A 1 86 ? -7.059 -20.791 16.510 1.00 88.94 86 LYS A CA 1
ATOM 732 C C . LYS A 1 86 ? -8.337 -21.145 17.272 1.00 88.94 86 LYS A C 1
ATOM 734 O O . LYS A 1 86 ? -8.866 -22.229 17.043 1.00 88.94 86 LYS A O 1
ATOM 739 N N . SER A 1 87 ? -8.846 -20.267 18.141 1.00 84.19 87 SER A N 1
ATOM 740 C CA . SER A 1 87 ? -10.102 -20.516 18.865 1.00 84.19 87 SER A CA 1
ATOM 741 C C . SER A 1 87 ? -11.323 -20.461 17.941 1.00 84.19 87 SER A C 1
ATOM 743 O O . SER A 1 87 ? -12.263 -21.238 18.120 1.00 84.19 87 SER A O 1
ATOM 745 N N . VAL A 1 88 ? -11.283 -19.622 16.901 1.00 82.50 88 VAL A N 1
ATOM 746 C CA . VAL A 1 88 ? -12.335 -19.529 15.877 1.00 82.50 88 VAL A CA 1
ATOM 747 C C . VAL A 1 88 ? -12.546 -20.847 15.128 1.00 82.50 88 VAL A C 1
ATOM 749 O O . VAL A 1 88 ? -13.692 -21.263 14.954 1.00 82.50 88 VAL A O 1
ATOM 752 N N . ASN A 1 89 ? -11.466 -21.542 14.745 1.00 68.38 89 ASN A N 1
ATOM 753 C CA . ASN A 1 89 ? -11.553 -22.830 14.036 1.00 68.38 89 ASN A CA 1
ATOM 754 C C . ASN A 1 89 ? -12.336 -23.900 14.818 1.00 68.38 89 ASN A C 1
ATOM 756 O O . ASN A 1 89 ? -12.866 -24.823 14.206 1.00 68.38 89 ASN A O 1
ATOM 760 N N . ASN A 1 90 ? -12.411 -23.781 16.146 1.00 62.97 90 ASN A N 1
ATOM 761 C CA . ASN A 1 90 ? -13.064 -24.770 17.000 1.00 62.97 90 ASN A CA 1
ATOM 762 C C . ASN A 1 90 ? -14.556 -24.475 17.235 1.00 62.97 90 ASN A C 1
ATOM 764 O O . ASN A 1 90 ? -15.320 -25.408 17.454 1.00 62.97 90 ASN A O 1
ATOM 768 N N . ASN A 1 91 ? -14.976 -23.202 17.184 1.00 61.12 91 ASN A N 1
ATOM 769 C CA . ASN A 1 91 ? -16.304 -22.770 17.650 1.00 61.12 91 ASN A CA 1
ATOM 770 C C . ASN A 1 91 ? -17.190 -22.110 16.572 1.00 61.12 91 ASN A C 1
ATOM 772 O O . ASN A 1 91 ? -18.371 -21.885 16.828 1.00 61.12 91 ASN A O 1
ATOM 776 N N . GLY A 1 92 ? -16.657 -21.784 15.385 1.00 63.03 92 GLY A N 1
ATOM 777 C CA . GLY A 1 92 ? -17.423 -21.352 14.199 1.00 63.03 92 GLY A CA 1
ATOM 778 C C . GLY A 1 92 ? -18.183 -20.017 14.294 1.00 63.03 92 GLY A C 1
ATOM 779 O O . GLY A 1 92 ? -18.847 -19.629 13.338 1.00 63.03 92 GLY A O 1
ATOM 780 N N . SER A 1 93 ? -18.109 -19.304 15.418 1.00 72.31 93 SER A N 1
ATOM 781 C CA . SER A 1 93 ? -18.924 -18.113 15.707 1.00 72.31 93 SER A CA 1
ATOM 782 C C . SER A 1 93 ? -18.308 -16.778 15.275 1.00 72.31 93 SER A C 1
ATOM 784 O O . SER A 1 93 ? -18.979 -15.749 15.350 1.00 72.31 93 SER A O 1
ATOM 786 N N . TYR A 1 94 ? -17.058 -16.776 14.812 1.00 79.38 94 TYR A N 1
ATOM 787 C CA . TYR A 1 94 ? -16.345 -15.574 14.381 1.00 79.38 94 TYR A CA 1
ATOM 788 C C . TYR A 1 94 ? -15.632 -15.802 13.045 1.00 79.38 94 TYR A C 1
ATOM 790 O O . TYR A 1 94 ? -15.380 -16.936 12.647 1.00 79.38 94 TYR A O 1
ATOM 798 N N . GLU A 1 95 ? -15.291 -14.716 12.356 1.00 83.00 95 GLU A N 1
ATOM 799 C CA . GLU A 1 95 ? -14.451 -14.760 11.158 1.00 83.00 95 GLU A CA 1
ATOM 800 C C . GLU A 1 95 ? -12.973 -14.627 11.533 1.00 83.00 95 GLU A C 1
ATOM 802 O O . GLU A 1 95 ? -12.627 -14.005 12.543 1.00 83.00 95 GLU A O 1
ATOM 807 N N . LYS A 1 96 ? -12.095 -15.218 10.714 1.00 86.88 96 LYS A N 1
ATOM 808 C CA . LYS A 1 96 ? -10.651 -15.040 10.876 1.00 86.88 96 LYS A CA 1
ATOM 809 C C . LYS A 1 96 ? -10.274 -13.596 10.597 1.00 86.88 96 LYS A C 1
ATOM 811 O O . LYS A 1 96 ? -10.815 -12.964 9.696 1.00 86.88 96 LYS A O 1
ATOM 816 N N . ILE A 1 97 ? -9.324 -13.109 11.376 1.00 87.56 97 ILE A N 1
ATOM 817 C CA . ILE A 1 97 ? -8.792 -11.761 11.246 1.00 87.56 97 ILE A CA 1
ATOM 818 C C . ILE A 1 97 ? -7.421 -11.857 10.597 1.00 87.56 97 ILE A C 1
ATOM 820 O O . ILE A 1 97 ? -6.580 -12.645 11.035 1.00 87.56 97 ILE A O 1
ATOM 824 N N . ASP A 1 98 ? -7.212 -11.059 9.557 1.00 86.94 98 ASP A N 1
ATOM 825 C CA . ASP A 1 98 ? -5.930 -10.995 8.872 1.00 86.94 98 ASP A CA 1
ATOM 826 C C . ASP A 1 98 ? -4.857 -10.386 9.771 1.00 86.94 98 ASP A C 1
ATOM 828 O O . ASP A 1 98 ? -5.115 -9.531 10.626 1.00 86.94 98 ASP A O 1
ATOM 832 N N . HIS A 1 99 ? -3.625 -10.838 9.566 1.00 91.88 99 HIS A N 1
ATOM 833 C CA . HIS A 1 99 ? -2.472 -10.265 10.238 1.00 91.88 99 HIS A CA 1
ATOM 834 C C . HIS A 1 99 ? -2.235 -8.827 9.800 1.00 91.88 99 HIS A C 1
ATOM 836 O O . HIS A 1 99 ? -2.485 -8.424 8.663 1.00 91.88 99 HIS A O 1
ATOM 842 N N . ILE A 1 100 ? -1.668 -8.058 10.718 1.00 90.75 100 ILE A N 1
ATOM 843 C CA . ILE A 1 100 ? -1.125 -6.749 10.407 1.00 90.75 100 ILE A CA 1
ATOM 844 C C . ILE A 1 100 ? 0.134 -6.960 9.572 1.00 90.75 100 ILE A C 1
ATOM 846 O O . ILE A 1 100 ? 1.057 -7.672 9.982 1.00 90.75 100 ILE A O 1
ATOM 850 N N . LYS A 1 101 ? 0.147 -6.323 8.400 1.00 90.56 101 LYS A N 1
ATOM 851 C CA . LYS A 1 101 ? 1.263 -6.339 7.454 1.00 90.56 101 LYS A CA 1
ATOM 852 C C . LYS A 1 101 ? 2.544 -5.880 8.147 1.00 90.56 101 LYS A C 1
ATOM 854 O O . LYS A 1 101 ? 2.507 -4.930 8.931 1.00 90.56 101 LYS A O 1
ATOM 859 N N . LYS A 1 102 ? 3.660 -6.566 7.889 1.00 91.44 102 LYS A N 1
ATOM 860 C CA . LYS A 1 102 ? 4.932 -6.368 8.618 1.00 91.44 102 LYS A CA 1
ATOM 861 C C . LYS A 1 102 ? 5.964 -5.587 7.816 1.00 91.44 102 LYS A C 1
ATOM 863 O O . LYS A 1 102 ? 6.785 -4.870 8.393 1.00 91.44 102 LYS A O 1
ATOM 868 N N . TRP A 1 103 ? 5.871 -5.648 6.499 1.00 93.94 103 TRP A N 1
ATOM 869 C CA . TRP A 1 103 ? 6.785 -5.049 5.536 1.00 93.94 103 TRP A CA 1
ATOM 870 C C . TRP A 1 103 ? 6.003 -4.289 4.459 1.00 93.94 103 TRP A C 1
ATOM 872 O O . TRP A 1 103 ? 6.272 -4.404 3.267 1.00 93.94 103 TRP A O 1
ATOM 882 N N . ALA A 1 104 ? 5.011 -3.513 4.899 1.00 90.44 104 ALA A N 1
ATOM 883 C CA . ALA A 1 104 ? 4.137 -2.752 4.026 1.00 90.44 104 ALA A CA 1
ATOM 884 C C . ALA A 1 104 ? 4.758 -1.442 3.511 1.00 90.44 104 ALA A C 1
ATOM 886 O O . ALA A 1 104 ? 5.287 -0.639 4.284 1.00 90.44 104 ALA A O 1
ATOM 887 N N . ILE A 1 105 ? 4.586 -1.193 2.215 1.00 90.25 105 ILE A N 1
ATOM 888 C CA . ILE A 1 105 ? 4.734 0.107 1.552 1.00 90.25 105 ILE A CA 1
ATOM 889 C C . ILE A 1 105 ? 3.415 0.426 0.845 1.00 90.25 105 ILE A C 1
ATOM 891 O O . ILE A 1 105 ? 2.807 -0.451 0.226 1.00 90.25 105 ILE A O 1
ATOM 895 N N . LYS A 1 106 ? 2.962 1.680 0.939 1.00 87.62 106 LYS A N 1
ATOM 896 C CA . LYS A 1 106 ? 1.827 2.180 0.158 1.00 87.62 106 LYS A CA 1
ATOM 897 C C . LYS A 1 106 ? 2.352 2.710 -1.173 1.00 87.62 106 LYS A C 1
ATOM 899 O O . LYS A 1 106 ? 3.385 3.363 -1.214 1.00 87.62 106 LYS A O 1
ATOM 904 N N . ILE A 1 107 ? 1.645 2.450 -2.257 1.00 88.69 107 ILE A N 1
ATOM 905 C CA . ILE A 1 107 ? 1.985 2.958 -3.587 1.00 88.69 107 ILE A CA 1
ATOM 906 C C . ILE A 1 107 ? 0.731 3.477 -4.274 1.00 88.69 107 ILE A C 1
ATOM 908 O O . ILE A 1 107 ? -0.377 3.021 -3.989 1.00 88.69 107 ILE A O 1
ATOM 912 N N . LYS A 1 108 ? 0.915 4.415 -5.190 1.00 86.12 108 LYS A N 1
ATOM 913 C CA . LYS A 1 108 ? -0.118 4.951 -6.063 1.00 86.12 108 LYS A CA 1
ATOM 914 C C . LYS A 1 108 ? 0.259 4.614 -7.496 1.00 86.12 108 LYS A C 1
ATOM 916 O O . LYS A 1 108 ? 1.376 4.902 -7.916 1.00 86.12 108 LYS A O 1
ATOM 921 N N . LEU A 1 109 ? -0.656 3.989 -8.219 1.00 87.50 109 LEU A N 1
ATOM 922 C CA . LEU A 1 109 ? -0.501 3.697 -9.638 1.00 87.50 109 LEU A CA 1
ATOM 923 C C . LEU A 1 109 ? -0.835 4.936 -10.485 1.00 87.50 109 LEU A C 1
ATOM 925 O O . LEU A 1 109 ? -1.602 5.801 -10.051 1.00 87.50 109 LEU A O 1
ATOM 929 N N . SER A 1 110 ? -0.261 5.015 -11.681 1.00 86.56 110 SER A N 1
ATOM 930 C CA . SER A 1 110 ? -0.535 6.063 -12.665 1.00 86.56 110 SER A CA 1
ATOM 931 C C . SER A 1 110 ? -1.952 5.935 -13.225 1.00 86.56 110 SER A C 1
ATOM 933 O O . SER A 1 110 ? -2.579 4.874 -13.170 1.00 86.56 110 SER A O 1
ATOM 935 N N . THR A 1 111 ? -2.483 7.031 -13.761 1.00 82.44 111 THR A N 1
ATOM 936 C CA . THR A 1 111 ? -3.760 7.008 -14.482 1.00 82.44 111 THR A CA 1
ATOM 937 C C . THR A 1 111 ? -3.578 6.367 -15.858 1.00 82.44 111 THR A C 1
ATOM 939 O O . THR A 1 111 ? -2.616 6.724 -16.534 1.00 82.44 111 THR A O 1
ATOM 942 N N . PRO A 1 112 ? -4.488 5.482 -16.304 1.00 81.88 112 PRO A N 1
ATOM 943 C CA . PRO A 1 112 ? -4.372 4.836 -17.610 1.00 81.88 112 PRO A CA 1
ATOM 944 C C . PRO A 1 112 ? -4.438 5.852 -18.758 1.00 81.88 112 PRO A C 1
ATOM 946 O O . PRO A 1 112 ? -5.257 6.774 -18.723 1.00 81.88 112 PRO A O 1
ATOM 949 N N . ILE A 1 113 ? -3.643 5.637 -19.809 1.00 76.00 113 ILE A N 1
ATOM 950 C CA . ILE A 1 113 ? -3.555 6.521 -20.994 1.00 76.00 113 ILE A CA 1
ATOM 951 C C . ILE A 1 113 ? -4.875 6.562 -21.786 1.00 76.00 113 ILE A C 1
ATOM 953 O O . ILE A 1 113 ? -5.180 7.538 -22.474 1.00 76.00 113 ILE A O 1
ATOM 957 N N . GLY A 1 114 ? -5.698 5.512 -21.681 1.00 64.81 114 GLY A N 1
ATOM 958 C CA . GLY A 1 114 ? -6.979 5.390 -22.376 1.00 64.81 114 GLY A CA 1
ATOM 959 C C . GLY A 1 114 ? -8.184 5.306 -21.439 1.00 64.81 114 GLY A C 1
ATOM 960 O O . GLY A 1 114 ? -8.198 4.536 -20.479 1.00 64.81 114 GLY A O 1
ATOM 961 N N . ASN A 1 115 ? -9.262 6.016 -21.789 1.00 51.31 115 ASN A N 1
ATOM 962 C CA . ASN A 1 115 ? -10.566 5.895 -21.135 1.00 51.31 115 ASN A CA 1
ATOM 963 C C . ASN A 1 115 ? -11.271 4.617 -21.621 1.00 51.31 115 ASN A C 1
ATOM 965 O O . ASN A 1 115 ? -12.199 4.652 -22.430 1.00 51.31 115 ASN A O 1
ATOM 969 N N . THR A 1 116 ? -10.768 3.455 -21.206 1.00 50.03 116 THR A N 1
ATOM 970 C CA . THR A 1 116 ? -11.456 2.194 -21.473 1.00 50.03 116 THR A CA 1
ATOM 971 C C . THR A 1 116 ? -12.542 2.029 -20.422 1.00 50.03 116 THR A C 1
ATOM 973 O O . THR A 1 116 ? -12.264 1.802 -19.251 1.00 50.03 116 THR A O 1
ATOM 976 N N . SER A 1 117 ? -13.802 2.083 -20.848 1.00 46.62 117 SER A N 1
ATOM 977 C CA . SER A 1 117 ? -15.003 1.803 -20.043 1.00 46.62 117 SER A CA 1
ATOM 978 C C . SER A 1 117 ? -15.066 0.372 -19.462 1.00 46.62 117 SER A C 1
ATOM 980 O O . SER A 1 117 ? -16.125 -0.094 -19.052 1.00 46.62 117 SER A O 1
ATOM 982 N N . VAL A 1 118 ? -13.942 -0.353 -19.468 1.00 51.22 118 VAL A N 1
ATOM 983 C CA . VAL A 1 118 ? -13.788 -1.775 -19.138 1.00 51.22 118 VAL A CA 1
ATOM 984 C C . VAL A 1 118 ? -12.598 -2.010 -18.190 1.00 51.22 118 VAL A C 1
ATOM 986 O O . VAL A 1 118 ? -12.300 -3.161 -17.855 1.00 51.22 118 VAL A O 1
ATOM 989 N N . ASN A 1 119 ? -11.894 -0.959 -17.748 1.00 52.59 119 ASN A N 1
ATOM 990 C CA . ASN A 1 119 ? -10.913 -1.093 -16.677 1.00 52.59 119 ASN A CA 1
ATOM 991 C C . ASN A 1 119 ? -11.628 -0.919 -15.321 1.00 52.59 119 ASN A C 1
ATOM 993 O O . ASN A 1 119 ? -12.079 0.179 -15.007 1.00 52.59 119 ASN A O 1
ATOM 997 N N . PRO A 1 120 ? -11.731 -1.968 -14.484 1.00 53.50 120 PRO A N 1
ATOM 998 C CA . PRO A 1 120 ? -12.381 -1.857 -13.177 1.00 53.50 120 PRO A CA 1
ATOM 999 C C . PRO A 1 120 ? -11.666 -0.875 -12.229 1.00 53.50 120 PRO A C 1
ATOM 1001 O O . PRO A 1 120 ? -12.202 -0.555 -11.172 1.00 53.50 120 PRO A O 1
ATOM 1004 N N . PHE A 1 121 ? -10.468 -0.397 -12.589 1.00 52.06 121 PHE A N 1
ATOM 1005 C CA . PHE A 1 121 ? -9.681 0.565 -11.819 1.00 52.06 121 PHE A CA 1
ATOM 1006 C C . PHE A 1 121 ? -9.717 1.997 -12.376 1.00 52.06 121 PHE A C 1
ATOM 1008 O O . PHE A 1 121 ? -9.154 2.876 -11.729 1.00 52.06 121 PHE A O 1
ATOM 1015 N N . SER A 1 122 ? -10.353 2.253 -13.531 1.00 45.38 122 SER A N 1
ATOM 1016 C CA . SER A 1 122 ? -10.356 3.573 -14.193 1.00 45.38 122 SER A CA 1
ATOM 1017 C C . SER A 1 122 ? -11.472 4.516 -13.745 1.00 45.38 122 SER A C 1
ATOM 1019 O O . SER A 1 122 ? -11.555 5.630 -14.256 1.00 45.38 122 SER A O 1
ATOM 1021 N N . GLU A 1 123 ? -12.355 4.098 -12.837 1.00 47.06 123 GLU A N 1
ATOM 1022 C CA . GLU A 1 123 ? -13.482 4.947 -12.447 1.00 47.06 123 GLU A CA 1
ATOM 1023 C C . GLU A 1 123 ? -13.073 6.086 -11.501 1.00 47.06 123 GLU A C 1
ATOM 1025 O O . GLU A 1 123 ? -13.752 7.107 -11.521 1.00 47.06 123 GLU A O 1
ATOM 1030 N N . ASN A 1 124 ? -11.975 5.977 -10.728 1.00 51.75 124 ASN A N 1
ATOM 1031 C CA . ASN A 1 124 ? -11.556 7.015 -9.773 1.00 51.75 124 ASN A CA 1
ATOM 1032 C C . ASN A 1 124 ? -10.028 7.015 -9.454 1.00 51.75 124 ASN A C 1
ATOM 1034 O O . ASN A 1 124 ? -9.281 6.188 -9.968 1.00 51.75 124 ASN A O 1
ATOM 1038 N N . GLN A 1 125 ? -9.521 7.976 -8.660 1.00 46.09 125 GLN A N 1
ATOM 1039 C CA . GLN A 1 125 ? -8.073 8.152 -8.417 1.00 46.09 125 GLN A CA 1
ATOM 1040 C C . GLN A 1 125 ? -7.519 7.322 -7.251 1.00 46.09 125 GLN A C 1
ATOM 1042 O O . GLN A 1 125 ? -6.322 7.029 -7.237 1.00 46.09 125 GLN A O 1
ATOM 1047 N N . SER A 1 126 ? -8.333 6.936 -6.268 1.00 48.25 126 SER A N 1
ATOM 1048 C CA . SER A 1 126 ? -7.884 6.121 -5.138 1.00 48.25 126 SER A CA 1
ATOM 1049 C C . SER A 1 126 ? -8.098 4.617 -5.294 1.00 48.25 126 SER A C 1
ATOM 1051 O O . SER A 1 126 ? -7.423 3.840 -4.615 1.00 48.25 126 SER A O 1
ATOM 1053 N N . SER A 1 127 ? -8.824 4.183 -6.328 1.00 58.31 127 SER A N 1
ATOM 1054 C CA . SER A 1 127 ? -8.725 2.836 -6.914 1.00 58.31 127 SER A CA 1
ATOM 1055 C C . SER A 1 127 ? -7.335 2.511 -7.474 1.00 58.31 127 SER A C 1
ATOM 1057 O O . SER A 1 127 ? -7.108 1.375 -7.895 1.00 58.31 127 SER A O 1
ATOM 1059 N N . LEU A 1 128 ? -6.389 3.453 -7.436 1.00 71.25 128 LEU A N 1
ATOM 1060 C CA . LEU A 1 128 ? -4.989 3.286 -7.829 1.00 71.25 128 LEU A CA 1
ATOM 1061 C C . LEU A 1 128 ? -4.037 3.121 -6.634 1.00 71.25 128 LEU A C 1
ATOM 1063 O O . LEU A 1 128 ? -2.855 2.862 -6.837 1.00 71.25 128 LEU A O 1
ATOM 1067 N N . ILE A 1 129 ? -4.512 3.231 -5.389 1.00 77.81 129 ILE A N 1
ATOM 1068 C CA . ILE A 1 129 ? -3.663 3.002 -4.213 1.00 77.81 129 ILE A CA 1
ATOM 1069 C C . ILE A 1 129 ? -3.561 1.497 -3.935 1.00 77.81 129 ILE A C 1
ATOM 1071 O O . ILE A 1 129 ? -4.566 0.783 -3.902 1.00 77.81 129 ILE A O 1
ATOM 1075 N N . ARG A 1 130 ? -2.342 0.992 -3.733 1.00 81.38 130 ARG A N 1
ATOM 1076 C CA . ARG A 1 130 ? -2.061 -0.403 -3.356 1.00 81.38 130 ARG A CA 1
ATOM 1077 C C . ARG A 1 130 ? -1.135 -0.456 -2.151 1.00 81.38 130 ARG A C 1
ATOM 1079 O O . ARG A 1 130 ? -0.411 0.494 -1.860 1.00 81.38 130 ARG A O 1
ATOM 1086 N N . ILE A 1 131 ? -1.162 -1.586 -1.452 1.00 85.62 131 ILE A N 1
ATOM 1087 C CA . ILE A 1 131 ? -0.217 -1.892 -0.381 1.00 85.62 131 ILE A CA 1
ATOM 1088 C C . ILE A 1 131 ? 0.565 -3.125 -0.808 1.00 85.62 131 ILE A C 1
ATOM 1090 O O . ILE A 1 131 ? -0.038 -4.166 -1.056 1.00 85.62 131 ILE A O 1
ATOM 1094 N N . ILE A 1 132 ? 1.888 -3.003 -0.865 1.00 90.38 132 ILE A N 1
ATOM 1095 C CA . ILE A 1 132 ? 2.791 -4.138 -1.049 1.00 90.38 132 ILE A CA 1
ATOM 1096 C C . ILE A 1 132 ? 3.324 -4.524 0.327 1.00 90.38 132 ILE A C 1
ATOM 1098 O O . ILE A 1 132 ? 4.000 -3.708 0.946 1.00 90.38 132 ILE A O 1
ATOM 1102 N N . ASP A 1 133 ? 3.041 -5.738 0.796 1.00 92.06 133 ASP A N 1
ATOM 1103 C CA . ASP A 1 133 ? 3.661 -6.329 1.987 1.00 92.06 133 ASP A CA 1
ATOM 1104 C C . ASP A 1 133 ? 4.759 -7.309 1.565 1.00 92.06 133 ASP A C 1
ATOM 1106 O O . ASP A 1 133 ? 4.504 -8.483 1.296 1.00 92.06 133 ASP A O 1
ATOM 1110 N N . ASP A 1 134 ? 5.990 -6.812 1.452 1.00 94.12 134 ASP A N 1
ATOM 1111 C CA . ASP A 1 134 ? 7.151 -7.633 1.118 1.00 94.12 134 ASP A CA 1
ATOM 1112 C C . ASP A 1 134 ? 8.438 -7.065 1.727 1.00 94.12 134 ASP A C 1
ATOM 1114 O O . ASP A 1 134 ? 8.745 -5.877 1.618 1.00 94.12 134 ASP A O 1
ATOM 1118 N N . LYS A 1 135 ? 9.240 -7.947 2.335 1.00 93.56 135 LYS A N 1
ATOM 1119 C CA . LYS A 1 135 ? 10.459 -7.561 3.053 1.00 93.56 135 LYS A CA 1
ATOM 1120 C C . LYS A 1 135 ? 11.534 -6.959 2.147 1.00 93.56 135 LYS A C 1
ATOM 1122 O O . LYS A 1 135 ? 12.198 -6.016 2.565 1.00 93.56 135 LYS A O 1
ATOM 1127 N N . LYS A 1 136 ? 11.762 -7.489 0.941 1.00 93.12 136 LYS A N 1
ATOM 1128 C CA . LYS A 1 136 ? 12.826 -6.966 0.066 1.00 93.12 136 LYS A CA 1
ATOM 1129 C C . LYS A 1 136 ? 12.411 -5.646 -0.571 1.00 93.12 136 LYS A C 1
ATOM 1131 O O . LYS A 1 136 ? 13.248 -4.756 -0.673 1.00 93.12 136 LYS A O 1
ATOM 1136 N N . ILE A 1 137 ? 11.143 -5.503 -0.960 1.00 94.81 137 ILE A N 1
ATOM 1137 C CA . ILE A 1 137 ? 10.592 -4.227 -1.435 1.00 94.81 137 ILE A CA 1
ATOM 1138 C C . ILE A 1 137 ? 10.673 -3.179 -0.325 1.00 94.81 137 ILE A C 1
ATOM 1140 O O . ILE A 1 137 ? 11.162 -2.076 -0.562 1.00 94.81 137 ILE A O 1
ATOM 1144 N N . TYR A 1 138 ? 10.283 -3.543 0.900 1.00 94.25 138 TYR A N 1
ATOM 1145 C CA . TYR A 1 138 ? 10.400 -2.658 2.054 1.00 94.25 138 TYR A CA 1
ATOM 1146 C C . TYR A 1 138 ? 11.848 -2.231 2.312 1.00 94.25 138 TYR A C 1
ATOM 1148 O O . TYR A 1 138 ? 12.118 -1.046 2.487 1.00 94.25 138 TYR A O 1
ATOM 1156 N N . ASN A 1 139 ? 12.789 -3.178 2.285 1.00 92.94 139 ASN A N 1
ATOM 1157 C CA . ASN A 1 139 ? 14.211 -2.887 2.456 1.00 92.94 139 ASN A CA 1
ATOM 1158 C C . ASN A 1 139 ? 14.755 -1.970 1.351 1.00 92.94 139 ASN A C 1
ATOM 1160 O O . ASN A 1 139 ? 15.534 -1.072 1.641 1.00 92.94 139 ASN A O 1
ATOM 1164 N N . ALA A 1 140 ? 14.330 -2.137 0.098 1.00 94.06 140 ALA A N 1
ATOM 1165 C CA . ALA A 1 140 ? 14.701 -1.197 -0.958 1.00 94.06 140 ALA A CA 1
ATOM 1166 C C . ALA A 1 140 ? 14.129 0.206 -0.679 1.00 94.06 140 ALA A C 1
ATOM 1168 O O . ALA A 1 140 ? 14.839 1.205 -0.787 1.00 94.06 140 ALA A O 1
ATOM 1169 N N . GLY A 1 141 ? 12.872 0.294 -0.236 1.00 93.44 141 GLY A N 1
ATOM 1170 C CA . GLY A 1 141 ? 12.239 1.558 0.148 1.00 93.44 141 GLY A CA 1
ATOM 1171 C C . GLY A 1 141 ? 12.818 2.204 1.413 1.00 93.44 141 GLY A C 1
ATOM 1172 O O . GLY A 1 141 ? 12.628 3.402 1.618 1.00 93.44 141 GLY A O 1
ATOM 1173 N N . SER A 1 142 ? 13.519 1.455 2.271 1.00 91.50 142 SER A N 1
ATOM 1174 C CA . SER A 1 142 ? 14.203 1.999 3.456 1.00 91.50 142 SER A CA 1
ATOM 1175 C C . SER A 1 142 ? 15.562 2.624 3.137 1.00 91.50 142 SER A C 1
ATOM 1177 O O . SER A 1 142 ? 16.122 3.348 3.962 1.00 91.50 142 SER A O 1
ATOM 1179 N N . ILE A 1 143 ? 16.059 2.370 1.929 1.00 92.31 143 ILE A N 1
ATOM 1180 C CA . ILE A 1 143 ? 17.373 2.768 1.435 1.00 92.31 143 ILE A CA 1
ATOM 1181 C C . ILE A 1 143 ? 17.225 3.885 0.391 1.00 92.31 143 ILE A C 1
ATOM 1183 O O . ILE A 1 143 ? 17.904 4.907 0.473 1.00 92.31 143 ILE A O 1
ATOM 1187 N N . LEU A 1 144 ? 16.301 3.735 -0.560 1.00 93.25 144 LEU A N 1
ATOM 1188 C CA . LEU A 1 144 ? 16.139 4.641 -1.699 1.00 93.25 144 LEU A CA 1
ATOM 1189 C C . LEU A 1 144 ? 15.200 5.818 -1.403 1.00 93.25 144 LEU A C 1
ATOM 1191 O O . LEU A 1 144 ? 14.234 5.685 -0.649 1.00 93.25 144 LEU A O 1
ATOM 1195 N N . LYS A 1 145 ? 15.437 6.968 -2.054 1.00 92.25 145 LYS A N 1
ATOM 1196 C CA . LYS A 1 145 ? 14.432 8.045 -2.141 1.00 92.25 145 LYS A CA 1
ATOM 1197 C C . LYS A 1 145 ? 13.311 7.656 -3.107 1.00 92.25 145 LYS A C 1
ATOM 1199 O O . LYS A 1 145 ? 13.469 6.772 -3.945 1.00 92.25 145 LYS A O 1
ATOM 1204 N N . ASN A 1 146 ? 12.201 8.383 -3.009 1.00 91.00 146 ASN A N 1
ATOM 1205 C CA . ASN A 1 146 ? 10.983 8.168 -3.789 1.00 91.00 146 ASN A CA 1
ATOM 1206 C C . ASN A 1 146 ? 11.228 8.022 -5.298 1.00 91.00 146 ASN A C 1
ATOM 1208 O O . ASN A 1 146 ? 10.859 7.000 -5.868 1.00 91.00 146 ASN A O 1
ATOM 1212 N N . SER A 1 147 ? 11.920 8.992 -5.908 1.00 92.06 147 SER A N 1
ATOM 1213 C CA . SER A 1 147 ? 12.191 9.003 -7.350 1.00 92.06 147 SER A CA 1
ATOM 1214 C C . SER A 1 147 ? 12.893 7.728 -7.810 1.00 92.06 147 SER A C 1
ATOM 1216 O O . SER A 1 147 ? 12.424 7.056 -8.720 1.00 92.06 147 SER A O 1
ATOM 1218 N N . ASP A 1 148 ? 13.983 7.354 -7.143 1.00 93.94 148 ASP A N 1
ATOM 1219 C CA . ASP A 1 148 ? 14.828 6.251 -7.601 1.00 93.94 148 ASP A CA 1
ATOM 1220 C C . ASP A 1 148 ? 14.121 4.916 -7.380 1.00 93.94 148 ASP A C 1
ATOM 1222 O O . ASP A 1 148 ? 14.151 4.041 -8.243 1.00 93.94 148 ASP A O 1
ATOM 1226 N N . PHE A 1 149 ? 13.424 4.780 -6.248 1.00 95.31 149 PHE A N 1
ATOM 1227 C CA . PHE A 1 149 ? 12.622 3.601 -5.946 1.00 95.31 149 PHE A CA 1
ATOM 1228 C C . PHE A 1 149 ? 11.556 3.346 -7.018 1.00 95.31 149 PHE A C 1
ATOM 1230 O O . PHE A 1 149 ? 11.433 2.218 -7.489 1.00 95.31 149 PHE A O 1
ATOM 1237 N N . ILE A 1 150 ? 10.810 4.380 -7.421 1.00 95.62 150 ILE A N 1
ATOM 1238 C CA . ILE A 1 150 ? 9.736 4.262 -8.418 1.00 95.62 150 ILE A CA 1
ATOM 1239 C C . ILE A 1 150 ? 10.301 3.873 -9.774 1.00 95.62 150 ILE A C 1
ATOM 1241 O O . ILE A 1 150 ? 9.838 2.906 -10.374 1.00 95.62 150 ILE A O 1
ATOM 1245 N N . ILE A 1 151 ? 11.331 4.589 -10.224 1.00 96.25 151 ILE A N 1
ATOM 1246 C CA . ILE A 1 151 ? 11.976 4.362 -11.517 1.00 96.25 151 ILE A CA 1
ATOM 1247 C C . ILE A 1 151 ? 12.491 2.921 -11.603 1.00 96.25 151 ILE A C 1
ATOM 1249 O O . ILE A 1 151 ? 12.157 2.184 -12.535 1.00 96.25 151 ILE A O 1
ATOM 1253 N N . CYS A 1 152 ? 13.230 2.477 -10.584 1.00 95.25 152 CYS A N 1
ATOM 1254 C CA . CYS A 1 152 ? 13.805 1.139 -10.579 1.00 95.25 152 CYS A CA 1
ATOM 1255 C C . CYS A 1 152 ? 12.735 0.047 -10.407 1.00 95.25 152 CYS A C 1
ATOM 1257 O O . CYS A 1 152 ? 12.849 -1.028 -11.004 1.00 95.25 152 CYS A O 1
ATOM 1259 N N . LEU A 1 153 ? 11.677 0.281 -9.620 1.00 96.25 153 LEU A N 1
ATOM 1260 C CA . LEU A 1 153 ? 10.579 -0.679 -9.464 1.00 96.25 153 LEU A CA 1
ATOM 1261 C C . LEU A 1 153 ? 9.752 -0.801 -10.752 1.00 96.25 153 LEU A C 1
ATOM 1263 O O . LEU A 1 153 ? 9.467 -1.922 -11.177 1.00 96.25 153 LEU A O 1
ATOM 1267 N N . ASN A 1 154 ? 9.445 0.312 -11.424 1.00 97.12 154 ASN A N 1
ATOM 1268 C CA . ASN A 1 154 ? 8.774 0.292 -12.724 1.00 97.12 154 ASN A CA 1
ATOM 1269 C C . ASN A 1 154 ? 9.608 -0.455 -13.767 1.00 97.12 154 ASN A C 1
ATOM 1271 O O . ASN A 1 154 ? 9.073 -1.318 -14.462 1.00 97.12 154 ASN A O 1
ATOM 1275 N N . LYS A 1 155 ? 10.928 -0.230 -13.808 1.00 96.81 155 LYS A N 1
ATOM 1276 C CA . LYS A 1 155 ? 11.840 -0.966 -14.698 1.00 96.81 155 LYS A CA 1
ATOM 1277 C C . LYS A 1 155 ? 11.834 -2.464 -14.397 1.00 96.81 155 LYS A C 1
ATOM 1279 O O . LYS A 1 155 ? 11.759 -3.284 -15.307 1.00 96.81 155 LYS A O 1
ATOM 1284 N N . THR A 1 156 ? 11.860 -2.825 -13.116 1.00 96.06 156 THR A N 1
ATOM 1285 C CA . THR A 1 156 ? 11.819 -4.219 -12.643 1.00 96.06 156 THR A CA 1
ATOM 1286 C C . THR A 1 156 ? 10.563 -4.951 -13.113 1.00 96.06 156 THR A C 1
ATOM 1288 O O . THR A 1 156 ? 10.636 -6.113 -13.522 1.00 96.06 156 THR A O 1
ATOM 1291 N N . ILE A 1 157 ? 9.414 -4.277 -13.069 1.00 95.50 157 ILE A N 1
ATOM 1292 C CA . ILE A 1 157 ? 8.138 -4.824 -13.534 1.00 95.50 157 ILE A CA 1
ATOM 1293 C C . ILE A 1 157 ? 8.100 -4.883 -15.065 1.00 95.50 157 ILE A C 1
ATOM 1295 O O . ILE A 1 157 ? 7.737 -5.920 -15.619 1.00 95.50 157 ILE A O 1
ATOM 1299 N N . TYR A 1 158 ? 8.525 -3.820 -15.747 1.00 95.44 158 TYR A N 1
ATOM 1300 C CA . TYR A 1 158 ? 8.594 -3.764 -17.207 1.00 95.44 158 TYR A CA 1
ATOM 1301 C C . TYR A 1 158 ? 9.449 -4.900 -17.790 1.00 95.44 158 TYR A C 1
ATOM 1303 O O . TYR A 1 158 ? 8.979 -5.660 -18.634 1.00 95.44 158 TYR A O 1
ATOM 1311 N N . GLU A 1 159 ? 10.660 -5.109 -17.268 1.00 94.62 159 GLU A N 1
ATOM 1312 C CA . GLU A 1 159 ? 11.547 -6.208 -17.679 1.00 94.62 159 GLU A CA 1
ATOM 1313 C C . GLU A 1 159 ? 10.898 -7.581 -17.486 1.00 94.62 159 GLU A C 1
ATOM 1315 O O . GLU A 1 159 ? 11.027 -8.478 -18.322 1.00 94.62 159 GLU A O 1
ATOM 1320 N N . TYR A 1 160 ? 10.139 -7.755 -16.402 1.00 93.44 160 TYR A N 1
ATOM 1321 C CA . TYR A 1 160 ? 9.364 -8.971 -16.199 1.00 93.44 160 TYR A CA 1
ATOM 1322 C C . TYR A 1 160 ? 8.291 -9.156 -17.285 1.00 93.44 160 TYR A C 1
ATOM 1324 O O . TYR A 1 160 ? 8.167 -10.259 -17.823 1.00 93.44 160 TYR A O 1
ATOM 1332 N N . LEU A 1 161 ? 7.549 -8.102 -17.646 1.00 92.56 161 LEU A N 1
ATOM 1333 C CA . LEU A 1 161 ? 6.538 -8.153 -18.708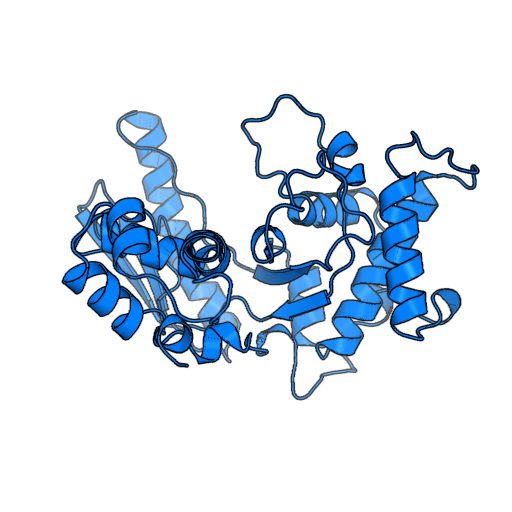 1.00 92.56 161 LEU A CA 1
ATOM 1334 C C . LEU A 1 161 ? 7.162 -8.491 -20.069 1.00 92.56 161 LEU A C 1
ATOM 1336 O O . LEU A 1 161 ? 6.671 -9.396 -20.746 1.00 92.56 161 LEU A O 1
ATOM 1340 N N . ILE A 1 162 ? 8.276 -7.848 -20.433 1.00 93.25 162 ILE A N 1
ATOM 1341 C CA . ILE A 1 162 ? 9.016 -8.132 -21.673 1.00 93.25 162 ILE A CA 1
ATOM 1342 C C . ILE A 1 162 ? 9.503 -9.584 -21.700 1.00 93.25 162 ILE A C 1
ATOM 1344 O O . ILE A 1 162 ? 9.318 -10.293 -22.689 1.00 93.25 162 ILE A O 1
ATOM 1348 N N . GLN A 1 163 ? 10.030 -10.103 -20.590 1.00 91.56 163 GLN A N 1
ATOM 1349 C CA . GLN A 1 163 ? 10.437 -11.509 -20.510 1.00 91.56 163 GLN A CA 1
ATOM 1350 C C . GLN A 1 163 ? 9.275 -12.499 -20.680 1.00 91.56 163 GLN A C 1
ATOM 1352 O O . GLN A 1 163 ? 9.510 -13.643 -21.082 1.00 91.56 163 GLN A O 1
ATOM 1357 N N . LEU A 1 164 ? 8.034 -12.111 -20.362 1.00 90.00 164 LEU A N 1
ATOM 1358 C CA . LEU A 1 164 ? 6.853 -12.950 -20.587 1.00 90.00 164 LEU A CA 1
ATOM 1359 C C . LEU A 1 164 ? 6.431 -13.009 -22.061 1.00 90.00 164 LEU A C 1
ATOM 1361 O O . LEU A 1 164 ? 5.778 -13.980 -22.448 1.00 90.00 164 LEU A O 1
ATOM 1365 N N . THR A 1 165 ? 6.800 -12.021 -22.882 1.00 88.38 165 THR A N 1
ATOM 1366 C CA . THR A 1 165 ? 6.498 -12.031 -24.326 1.00 88.38 165 THR A CA 1
ATOM 1367 C C . THR A 1 165 ? 7.384 -13.012 -25.091 1.00 88.38 165 THR A C 1
ATOM 1369 O O . THR A 1 165 ? 7.010 -13.462 -26.175 1.00 88.38 165 THR A O 1
ATOM 1372 N N . ALA A 1 166 ? 8.546 -13.362 -24.525 1.00 85.88 166 ALA A N 1
ATOM 1373 C CA . ALA A 1 166 ? 9.589 -14.149 -25.180 1.00 85.88 166 ALA A CA 1
ATOM 1374 C C . ALA A 1 166 ? 10.002 -13.567 -26.551 1.00 85.88 166 ALA A C 1
ATOM 1376 O O . ALA A 1 166 ? 10.266 -14.318 -27.489 1.00 85.88 166 ALA A O 1
ATOM 1377 N N . GLY A 1 167 ? 10.006 -12.233 -26.677 1.00 80.00 167 GLY A N 1
ATOM 1378 C CA . GLY A 1 167 ? 10.398 -11.519 -27.898 1.00 80.00 167 GLY A CA 1
ATOM 1379 C C . GLY A 1 167 ? 9.342 -11.515 -29.008 1.00 80.00 167 GLY A C 1
ATOM 1380 O O . GLY A 1 167 ? 9.629 -11.101 -30.128 1.00 80.00 167 GLY A O 1
ATOM 1381 N N . LYS A 1 168 ? 8.119 -11.983 -28.733 1.00 86.25 168 LYS A N 1
ATOM 1382 C CA . LYS A 1 168 ? 7.026 -11.968 -29.711 1.00 86.25 168 LYS A CA 1
ATOM 1383 C C . LYS A 1 168 ? 6.408 -10.577 -29.805 1.00 86.25 168 LYS A C 1
ATOM 1385 O O . LYS A 1 168 ? 6.087 -9.977 -28.781 1.00 86.25 168 LYS A O 1
ATOM 1390 N N . GLN A 1 169 ? 6.147 -10.120 -31.029 1.00 85.31 169 GLN A N 1
ATOM 1391 C CA . GLN A 1 169 ? 5.298 -8.951 -31.250 1.00 85.31 169 GLN A CA 1
ATOM 1392 C C . GLN A 1 169 ? 3.884 -9.234 -30.738 1.00 85.31 169 GLN A C 1
ATOM 1394 O O . GLN A 1 169 ? 3.288 -10.273 -31.040 1.00 85.31 169 GLN A O 1
ATOM 1399 N N . LEU A 1 170 ? 3.364 -8.314 -29.933 1.00 87.81 170 LEU A N 1
ATOM 1400 C CA . LEU A 1 170 ? 2.052 -8.439 -29.322 1.00 87.81 170 LEU A CA 1
ATOM 1401 C C . LEU A 1 170 ? 1.001 -7.736 -30.179 1.00 87.81 170 LEU A C 1
ATOM 1403 O O . LEU A 1 170 ? 1.188 -6.603 -30.610 1.00 87.81 170 LEU A O 1
ATOM 1407 N N . VAL A 1 171 ? -0.131 -8.406 -30.384 1.00 87.62 171 VAL A N 1
ATOM 1408 C CA . VAL A 1 171 ? -1.340 -7.781 -30.935 1.00 87.62 171 VAL A CA 1
ATOM 1409 C C . VAL A 1 171 ? -2.140 -7.096 -29.818 1.00 87.62 171 VAL A C 1
ATOM 1411 O O . VAL A 1 171 ? -2.061 -7.560 -28.675 1.00 87.62 171 VAL A O 1
ATOM 1414 N N . PRO A 1 172 ? -2.964 -6.072 -30.117 1.00 83.75 172 PRO A N 1
ATOM 1415 C CA . PRO A 1 172 ? -3.722 -5.323 -29.107 1.00 83.75 172 PRO A CA 1
ATOM 1416 C C . PRO A 1 172 ? -4.604 -6.167 -28.176 1.00 83.75 172 PRO A C 1
ATOM 1418 O O . PRO A 1 172 ? -4.855 -5.793 -27.037 1.00 83.75 172 PRO A O 1
ATOM 1421 N N . GLN A 1 173 ? -5.071 -7.330 -28.636 1.00 83.25 173 GLN A N 1
ATOM 1422 C CA . GLN A 1 173 ? -5.909 -8.241 -27.851 1.00 83.25 173 GLN A CA 1
ATOM 1423 C C . GLN A 1 173 ? -5.116 -9.061 -26.818 1.00 83.25 173 GLN A C 1
ATOM 1425 O O . GLN A 1 173 ? -5.712 -9.774 -26.010 1.00 83.25 173 GLN A O 1
ATOM 1430 N N . ASN A 1 174 ? -3.781 -9.017 -26.847 1.00 86.94 174 ASN A N 1
ATOM 1431 C CA . ASN A 1 174 ? -2.950 -9.754 -25.906 1.00 86.94 174 ASN A CA 1
ATOM 1432 C C . ASN A 1 174 ? -3.009 -9.119 -24.508 1.00 86.94 174 ASN A C 1
ATOM 1434 O O . ASN A 1 174 ? -2.858 -7.911 -24.358 1.00 86.94 174 ASN A O 1
ATOM 1438 N N . THR A 1 175 ? -3.133 -9.948 -23.469 1.00 86.50 175 THR A N 1
ATOM 1439 C CA . THR A 1 175 ? -3.169 -9.519 -22.060 1.00 86.50 175 THR A CA 1
ATOM 1440 C C . THR A 1 175 ? -1.980 -8.644 -21.645 1.00 86.50 175 THR A C 1
ATOM 1442 O O . THR A 1 175 ? -2.118 -7.842 -20.731 1.00 86.50 175 THR A O 1
ATOM 1445 N N . LEU A 1 176 ? -0.816 -8.802 -22.280 1.00 90.25 176 LEU A N 1
ATOM 1446 C CA . LEU A 1 176 ? 0.401 -8.045 -21.973 1.00 90.25 176 LEU A CA 1
ATOM 1447 C C . LEU A 1 176 ? 0.565 -6.769 -22.808 1.00 90.25 176 LEU A C 1
ATOM 1449 O O . LEU A 1 176 ? 1.432 -5.967 -22.481 1.00 90.25 176 LEU A O 1
ATOM 1453 N N . TYR A 1 177 ? -0.246 -6.575 -23.855 1.00 90.19 177 TYR A N 1
ATOM 1454 C CA . TYR A 1 177 ? -0.099 -5.441 -24.770 1.00 90.19 177 TYR A CA 1
ATOM 1455 C C . TYR A 1 177 ? -0.301 -4.104 -24.050 1.00 90.19 177 TYR A C 1
ATOM 1457 O O . TYR A 1 177 ? 0.594 -3.267 -24.058 1.00 90.19 177 TYR A O 1
ATOM 1465 N N . GLN A 1 178 ? -1.448 -3.939 -23.379 1.00 89.38 178 GLN A N 1
ATOM 1466 C CA . GLN A 1 178 ? -1.773 -2.688 -22.689 1.00 89.38 178 GLN A CA 1
ATOM 1467 C C . GLN A 1 178 ? -0.771 -2.359 -21.571 1.00 89.38 178 GLN A C 1
ATOM 1469 O O . GLN A 1 178 ? -0.262 -1.247 -21.575 1.00 89.38 178 GLN A O 1
ATOM 1474 N N . PRO A 1 179 ? -0.417 -3.284 -20.656 1.00 91.56 179 PRO A N 1
ATOM 1475 C CA . PRO A 1 179 ? 0.566 -2.987 -19.618 1.00 91.56 179 PRO A CA 1
ATOM 1476 C C . PRO A 1 179 ? 1.906 -2.529 -20.181 1.00 91.56 179 PRO A C 1
ATOM 1478 O O . PRO A 1 179 ? 2.436 -1.533 -19.717 1.00 91.56 179 PRO A O 1
ATOM 1481 N N . ILE A 1 180 ? 2.450 -3.216 -21.192 1.00 94.06 180 ILE A N 1
ATOM 1482 C CA . ILE A 1 180 ? 3.737 -2.823 -21.784 1.00 94.06 180 ILE A CA 1
ATOM 1483 C C . ILE A 1 180 ? 3.661 -1.395 -22.332 1.00 94.06 180 ILE A C 1
ATOM 1485 O O . ILE A 1 180 ? 4.530 -0.593 -22.003 1.00 94.06 180 ILE A O 1
ATOM 1489 N N . LEU A 1 181 ? 2.587 -1.061 -23.053 1.00 92.81 181 LEU A N 1
ATOM 1490 C CA . LEU A 1 181 ? 2.359 0.288 -23.570 1.00 92.81 181 LEU A CA 1
ATOM 1491 C C . LEU A 1 181 ? 2.289 1.344 -22.452 1.00 92.81 181 LEU A C 1
ATOM 1493 O O . LEU A 1 181 ? 2.895 2.401 -22.582 1.00 92.81 181 LEU A O 1
ATOM 1497 N N . GLU A 1 182 ? 1.587 1.058 -21.351 1.00 93.75 182 GLU A N 1
ATOM 1498 C CA . GLU A 1 182 ? 1.479 1.981 -20.208 1.00 93.75 182 GLU A CA 1
ATOM 1499 C C . GLU A 1 182 ? 2.848 2.242 -19.558 1.00 93.75 182 GLU A C 1
ATOM 1501 O O . GLU A 1 182 ? 3.168 3.378 -19.219 1.00 93.75 182 GLU A O 1
ATOM 1506 N N . TYR A 1 183 ? 3.690 1.212 -19.410 1.00 95.31 183 TYR A N 1
ATOM 1507 C CA . TYR A 1 183 ? 5.049 1.386 -18.884 1.00 95.31 183 TYR A CA 1
ATOM 1508 C C . TYR A 1 183 ? 5.956 2.148 -19.855 1.00 95.31 183 TYR A C 1
ATOM 1510 O O . TYR A 1 183 ? 6.680 3.039 -19.414 1.00 95.31 183 TYR A O 1
ATOM 1518 N N . GLU A 1 184 ? 5.926 1.829 -21.151 1.00 94.88 184 GLU A N 1
ATOM 1519 C CA . GLU A 1 184 ? 6.712 2.541 -22.169 1.00 94.88 184 GLU A CA 1
ATOM 1520 C C . GLU A 1 184 ? 6.363 4.034 -22.197 1.00 94.88 184 GLU A C 1
ATOM 1522 O O . GLU A 1 184 ? 7.257 4.879 -22.143 1.00 94.88 184 GLU A O 1
ATOM 1527 N N . ASP A 1 185 ? 5.072 4.368 -22.207 1.00 94.12 185 ASP A N 1
ATOM 1528 C CA . ASP A 1 185 ? 4.600 5.753 -22.172 1.00 94.12 185 ASP A CA 1
ATOM 1529 C C . ASP A 1 185 ? 4.966 6.468 -20.868 1.00 94.12 185 ASP A C 1
ATOM 1531 O O . ASP A 1 185 ? 5.412 7.614 -20.904 1.00 94.12 185 ASP A O 1
ATOM 1535 N N . TRP A 1 186 ? 4.880 5.794 -19.717 1.00 95.50 186 TRP A N 1
ATOM 1536 C CA . TRP A 1 186 ? 5.306 6.375 -18.442 1.00 95.50 186 TRP A CA 1
ATOM 1537 C C . TRP A 1 186 ? 6.796 6.741 -18.441 1.00 95.50 186 TRP A C 1
ATOM 1539 O O . TRP A 1 186 ? 7.173 7.828 -17.998 1.00 95.50 186 TRP A O 1
ATOM 1549 N N . PHE A 1 187 ? 7.657 5.872 -18.981 1.00 96.50 187 PHE A N 1
ATOM 1550 C CA . PHE A 1 187 ? 9.087 6.163 -19.109 1.00 96.50 187 PHE A CA 1
ATOM 1551 C C . PHE A 1 187 ? 9.357 7.309 -20.092 1.00 96.50 187 PHE A C 1
ATOM 1553 O O . PHE A 1 187 ? 10.126 8.219 -19.773 1.00 96.50 187 PHE A O 1
ATOM 1560 N N . MET A 1 188 ? 8.692 7.306 -21.254 1.00 94.19 188 MET A N 1
ATOM 1561 C CA . MET A 1 188 ? 8.818 8.369 -22.257 1.00 94.19 188 MET A CA 1
ATOM 1562 C C . MET A 1 188 ? 8.341 9.726 -21.725 1.00 94.19 188 MET A C 1
ATOM 1564 O O . MET A 1 188 ? 9.058 10.719 -21.848 1.00 94.19 188 MET A O 1
ATOM 1568 N N . SER A 1 189 ? 7.162 9.777 -21.104 1.00 92.62 189 SER A N 1
ATOM 1569 C CA . SER A 1 189 ? 6.577 11.003 -20.543 1.00 92.62 189 SER A CA 1
ATOM 1570 C C . SER A 1 189 ? 7.383 11.551 -19.364 1.00 92.62 189 SER A C 1
ATOM 1572 O O . SER A 1 189 ? 7.474 12.766 -19.194 1.00 92.62 189 SER A O 1
ATOM 1574 N N . SER A 1 190 ? 8.040 10.670 -18.605 1.00 91.69 190 SER A N 1
ATOM 1575 C CA . SER A 1 190 ? 8.963 11.047 -17.530 1.00 91.69 190 SER A CA 1
ATOM 1576 C C . SER A 1 190 ? 10.350 11.480 -18.029 1.00 91.69 190 SER A C 1
ATOM 1578 O O . SER A 1 190 ? 11.167 11.932 -17.227 1.00 91.69 190 SER A O 1
ATOM 1580 N N . GLY A 1 191 ? 10.648 11.345 -19.328 1.00 93.69 191 GLY A N 1
ATOM 1581 C CA . GLY A 1 191 ? 11.963 11.662 -19.898 1.00 93.69 191 GLY A CA 1
ATOM 1582 C C . GLY A 1 191 ? 13.078 10.713 -19.444 1.00 93.69 191 GLY A C 1
ATOM 1583 O O . GLY A 1 191 ? 14.236 11.121 -19.365 1.00 93.69 191 GLY A O 1
ATOM 1584 N N . ILE A 1 192 ? 12.739 9.465 -19.111 1.00 94.69 192 ILE A N 1
ATOM 1585 C CA . ILE A 1 192 ? 13.664 8.471 -18.556 1.00 94.69 192 ILE A CA 1
ATOM 1586 C C . ILE A 1 192 ? 13.996 7.427 -19.621 1.00 94.69 192 ILE A C 1
ATOM 1588 O O . ILE A 1 192 ? 13.104 6.812 -20.204 1.00 94.69 192 ILE A O 1
ATOM 1592 N N . ASN A 1 193 ? 15.289 7.170 -19.830 1.00 94.19 193 ASN A N 1
ATOM 1593 C CA . ASN A 1 193 ? 15.727 6.083 -20.698 1.00 94.19 193 ASN A CA 1
ATOM 1594 C C . ASN A 1 193 ? 15.579 4.723 -19.991 1.00 94.19 193 ASN A C 1
ATOM 1596 O O . ASN A 1 193 ? 16.223 4.461 -18.972 1.00 94.19 193 ASN A O 1
ATOM 1600 N N . ILE A 1 194 ? 14.746 3.848 -20.558 1.00 93.38 194 ILE A N 1
ATOM 1601 C CA . ILE A 1 194 ? 14.481 2.498 -20.047 1.00 93.38 194 ILE A CA 1
ATOM 1602 C C . ILE A 1 194 ? 15.759 1.656 -20.008 1.00 93.38 194 ILE A C 1
ATOM 1604 O O . ILE A 1 194 ? 15.947 0.885 -19.066 1.00 93.38 194 ILE A O 1
ATOM 1608 N N . ASP A 1 195 ? 16.627 1.778 -21.010 1.00 91.62 195 ASP A N 1
ATOM 1609 C CA . ASP A 1 195 ? 17.800 0.908 -21.160 1.00 91.62 195 ASP A CA 1
ATOM 1610 C C . ASP A 1 195 ? 18.909 1.248 -20.158 1.00 91.62 195 ASP A C 1
ATOM 1612 O O . ASP A 1 195 ? 19.591 0.351 -19.665 1.00 91.62 195 ASP A O 1
ATOM 1616 N N . ASP A 1 196 ? 19.019 2.523 -19.778 1.00 92.00 196 ASP A N 1
ATOM 1617 C CA . ASP A 1 196 ? 19.996 3.002 -18.791 1.00 92.00 196 ASP A CA 1
ATOM 1618 C C . ASP A 1 196 ? 19.504 2.833 -17.343 1.00 92.00 196 ASP A C 1
ATOM 1620 O O . ASP A 1 196 ? 20.250 3.050 -16.385 1.00 92.00 196 ASP A O 1
ATOM 1624 N N . THR A 1 197 ? 18.231 2.470 -17.162 1.00 93.38 197 THR A N 1
ATOM 1625 C CA . THR A 1 197 ? 17.619 2.355 -15.840 1.00 93.38 197 THR A CA 1
ATOM 1626 C C . THR A 1 197 ? 17.954 1.004 -15.198 1.00 93.38 197 THR A C 1
ATOM 1628 O O . THR A 1 197 ? 17.635 -0.045 -15.769 1.00 93.38 197 THR A O 1
ATOM 1631 N N . PRO A 1 198 ? 18.529 0.984 -13.981 1.00 93.81 198 PRO A N 1
ATOM 1632 C CA . PRO A 1 198 ? 18.834 -0.259 -13.286 1.00 93.81 198 PRO A CA 1
ATOM 1633 C C . PRO A 1 198 ? 17.580 -0.919 -12.692 1.00 93.81 198 PRO A C 1
ATOM 1635 O O . PRO A 1 198 ? 16.560 -0.280 -12.424 1.00 93.81 198 PRO A O 1
ATOM 1638 N N . LEU A 1 199 ? 17.667 -2.228 -12.437 1.00 93.75 199 LEU A N 1
ATOM 1639 C CA . LEU A 1 199 ? 16.638 -2.948 -11.688 1.00 93.75 199 LEU A CA 1
ATOM 1640 C C . LEU A 1 199 ? 16.684 -2.566 -10.204 1.00 93.75 199 LEU A C 1
ATOM 1642 O O . LEU A 1 199 ? 17.752 -2.319 -9.646 1.00 93.75 199 LEU A O 1
ATOM 1646 N N . LEU A 1 200 ? 15.534 -2.613 -9.527 1.00 93.62 200 LEU A N 1
ATOM 1647 C CA . LEU A 1 200 ? 15.392 -2.215 -8.123 1.00 93.62 200 LEU A CA 1
ATOM 1648 C C . LEU A 1 200 ? 16.375 -2.940 -7.209 1.00 93.62 200 LEU A C 1
ATOM 1650 O O . LEU A 1 200 ? 17.016 -2.306 -6.381 1.00 93.62 200 LEU A O 1
ATOM 1654 N N . PHE A 1 201 ? 16.493 -4.258 -7.354 1.00 89.81 201 PHE A N 1
ATOM 1655 C CA . PHE A 1 201 ? 17.329 -5.070 -6.467 1.00 89.81 201 PHE A CA 1
ATOM 1656 C C . PHE A 1 201 ? 18.814 -5.046 -6.823 1.00 89.81 201 PHE A C 1
ATOM 1658 O O . PHE A 1 201 ? 19.618 -5.438 -5.988 1.00 89.81 201 PHE A O 1
ATOM 1665 N N . ASP A 1 202 ? 19.163 -4.583 -8.022 1.00 88.44 202 ASP A N 1
ATOM 1666 C CA . ASP A 1 202 ? 20.558 -4.381 -8.418 1.00 88.44 202 ASP A CA 1
ATOM 1667 C C . ASP A 1 202 ? 21.036 -2.984 -7.986 1.00 88.44 202 ASP A C 1
ATOM 1669 O O . ASP A 1 202 ? 22.211 -2.781 -7.681 1.00 88.44 202 ASP A O 1
ATOM 1673 N N . TYR A 1 203 ? 20.106 -2.023 -7.928 1.00 83.69 203 TYR A N 1
ATOM 1674 C CA . TYR A 1 203 ? 20.355 -0.647 -7.507 1.00 83.69 203 TYR A CA 1
ATOM 1675 C C . TYR A 1 203 ? 20.317 -0.459 -5.987 1.00 83.69 203 TYR A C 1
ATOM 1677 O O . TYR A 1 203 ? 21.118 0.292 -5.432 1.00 83.69 203 TYR A O 1
ATOM 1685 N N . ALA A 1 204 ? 19.387 -1.130 -5.301 1.00 80.06 204 ALA A N 1
ATOM 1686 C CA . ALA A 1 204 ? 19.225 -1.057 -3.853 1.00 80.06 204 ALA A CA 1
ATOM 1687 C C . ALA A 1 204 ? 20.347 -1.823 -3.131 1.00 80.06 204 ALA A C 1
ATOM 1689 O O . ALA A 1 204 ? 20.136 -2.909 -2.594 1.00 80.06 204 ALA A O 1
ATOM 1690 N N . ASN A 1 205 ? 21.537 -1.229 -3.107 1.00 75.81 205 ASN A N 1
ATOM 1691 C CA . ASN A 1 205 ? 22.688 -1.719 -2.359 1.00 75.81 205 ASN A CA 1
ATOM 1692 C C . ASN A 1 205 ? 22.820 -0.961 -1.034 1.00 75.81 205 ASN A C 1
ATOM 1694 O O . ASN A 1 205 ? 22.526 0.232 -0.952 1.00 75.81 205 ASN A O 1
ATOM 1698 N N . GLU A 1 206 ? 23.279 -1.652 0.013 1.00 61.44 206 GLU A N 1
ATOM 1699 C CA . GLU A 1 206 ? 23.329 -1.113 1.383 1.00 61.44 206 GLU A CA 1
ATOM 1700 C C . GLU A 1 206 ? 24.201 0.148 1.530 1.00 61.44 206 GLU A C 1
ATOM 1702 O O . GLU A 1 206 ? 24.027 0.900 2.492 1.00 61.44 206 GLU A O 1
ATOM 1707 N N . GLU A 1 207 ? 25.099 0.393 0.573 1.00 65.94 207 GLU A N 1
ATOM 1708 C CA . GLU A 1 207 ? 26.009 1.542 0.540 1.00 65.94 207 GLU A CA 1
ATOM 1709 C C . GLU A 1 207 ? 25.300 2.873 0.235 1.00 65.94 207 GLU A C 1
ATOM 1711 O O . GLU A 1 207 ? 25.744 3.923 0.700 1.00 65.94 207 GLU A O 1
ATOM 1716 N N . TYR A 1 208 ? 24.173 2.859 -0.488 1.00 66.44 208 TYR A N 1
ATOM 1717 C CA . TYR A 1 208 ? 23.441 4.075 -0.853 1.00 66.44 208 TYR A CA 1
ATOM 1718 C C . TYR A 1 208 ? 22.252 4.304 0.084 1.00 66.44 208 TYR A C 1
ATOM 1720 O O . TYR A 1 208 ? 21.147 3.886 -0.218 1.00 66.44 208 TYR A O 1
ATOM 1728 N N . ARG A 1 209 ? 22.422 4.986 1.223 1.00 80.12 209 ARG A N 1
ATOM 1729 C CA . ARG A 1 209 ? 21.279 5.350 2.087 1.00 80.12 209 ARG A CA 1
ATOM 1730 C C . ARG A 1 209 ? 20.840 6.788 1.864 1.00 80.12 209 ARG A C 1
ATOM 1732 O O . ARG A 1 209 ? 21.550 7.728 2.217 1.00 80.12 209 ARG A O 1
ATOM 1739 N N . SER A 1 210 ? 19.635 6.951 1.335 1.00 85.62 210 SER A N 1
ATOM 1740 C CA . SER A 1 210 ? 18.987 8.250 1.224 1.00 85.62 210 SER A CA 1
ATOM 1741 C C . SER A 1 210 ? 18.701 8.848 2.601 1.00 85.62 210 SER A C 1
ATOM 1743 O O . SER A 1 210 ? 18.318 8.150 3.540 1.00 85.62 210 SER A O 1
ATOM 1745 N N . SER A 1 211 ? 18.822 10.171 2.707 1.00 84.50 211 SER A N 1
ATOM 1746 C CA . SER A 1 211 ? 18.382 10.934 3.879 1.00 84.50 211 SER A CA 1
ATOM 1747 C C . SER A 1 211 ? 16.856 10.980 4.020 1.00 84.50 211 SER A C 1
ATOM 1749 O O . SER A 1 211 ? 16.356 11.174 5.125 1.00 84.50 211 SER A O 1
ATOM 1751 N N . ASN A 1 212 ? 16.126 10.762 2.920 1.00 86.88 212 ASN A N 1
ATOM 1752 C CA . ASN A 1 212 ? 14.665 10.797 2.848 1.00 86.88 212 ASN A CA 1
ATOM 1753 C C . ASN A 1 212 ? 14.135 9.521 2.169 1.00 86.88 212 ASN A C 1
ATOM 1755 O O . ASN A 1 212 ? 13.699 9.572 1.012 1.00 86.88 212 ASN A O 1
ATOM 1759 N N . PRO A 1 213 ? 14.220 8.359 2.836 1.00 90.81 213 PRO A N 1
ATOM 1760 C CA . PRO A 1 213 ? 13.796 7.099 2.249 1.00 90.81 213 PRO A CA 1
ATOM 1761 C C . PRO A 1 213 ? 12.270 7.006 2.124 1.00 90.81 213 PRO A C 1
ATOM 1763 O O . PRO A 1 213 ? 11.522 7.634 2.883 1.00 90.81 213 PRO A O 1
ATOM 1766 N N . VAL A 1 214 ? 11.800 6.179 1.186 1.00 90.62 214 VAL A N 1
ATOM 1767 C CA . VAL A 1 214 ? 10.368 5.984 0.891 1.00 90.62 214 VAL A CA 1
ATOM 1768 C C . VAL A 1 214 ? 9.559 5.632 2.135 1.00 90.62 214 VAL A C 1
ATOM 1770 O O . VAL A 1 214 ? 8.474 6.179 2.322 1.00 90.62 214 VAL A O 1
ATOM 1773 N N . ILE A 1 215 ? 10.081 4.784 3.025 1.00 88.62 215 ILE A N 1
ATOM 1774 C CA . ILE A 1 215 ? 9.340 4.338 4.220 1.00 88.62 215 ILE A CA 1
ATOM 1775 C C . ILE A 1 215 ? 8.963 5.473 5.187 1.00 88.62 215 ILE A C 1
ATOM 1777 O O . ILE A 1 215 ? 8.073 5.287 6.013 1.00 88.62 215 ILE A O 1
ATOM 1781 N N . TYR A 1 216 ? 9.621 6.634 5.093 1.00 85.69 216 TYR A N 1
ATOM 1782 C CA . TYR A 1 216 ? 9.304 7.826 5.886 1.00 85.69 216 TYR A CA 1
ATOM 1783 C C . TYR A 1 216 ? 8.603 8.916 5.073 1.00 85.69 216 TYR A C 1
ATOM 1785 O O . TYR A 1 216 ? 8.214 9.936 5.639 1.00 85.69 216 TYR A O 1
ATOM 1793 N N . SER A 1 217 ? 8.440 8.721 3.763 1.00 83.81 217 SER A N 1
ATOM 1794 C CA . SER A 1 217 ? 7.681 9.647 2.928 1.00 83.81 217 SER A CA 1
ATOM 1795 C C . SER A 1 217 ? 6.191 9.557 3.251 1.00 83.81 217 SER A C 1
ATOM 1797 O O . SER A 1 217 ? 5.644 8.472 3.463 1.00 83.81 217 SER A O 1
ATOM 1799 N N . ILE A 1 218 ? 5.550 10.720 3.321 1.00 73.12 218 ILE A N 1
ATOM 1800 C CA . ILE A 1 218 ? 4.143 10.876 3.681 1.00 73.12 218 ILE A CA 1
ATOM 1801 C C . ILE A 1 218 ? 3.426 11.436 2.455 1.00 73.12 218 ILE A C 1
ATOM 1803 O O . ILE A 1 218 ? 3.928 12.360 1.819 1.00 73.12 218 ILE A O 1
ATOM 1807 N N . ASP A 1 219 ? 2.271 10.869 2.124 1.00 66.50 219 ASP A N 1
ATOM 1808 C CA . ASP A 1 219 ? 1.396 11.401 1.078 1.00 66.50 219 ASP A CA 1
ATOM 1809 C C . ASP A 1 219 ? 0.810 12.750 1.533 1.00 66.50 219 ASP A C 1
ATOM 1811 O O . ASP A 1 219 ? 0.388 12.888 2.684 1.00 66.50 219 ASP A O 1
ATOM 1815 N N . GLU A 1 220 ? 0.775 13.753 0.655 1.00 55.25 220 GLU A N 1
ATOM 1816 C CA . GLU A 1 220 ? 0.255 15.095 0.959 1.00 55.25 220 GLU A CA 1
ATOM 1817 C C . GLU A 1 220 ? -1.202 15.050 1.449 1.00 55.25 220 GLU A C 1
ATOM 1819 O O . GLU A 1 220 ? -1.583 15.823 2.330 1.00 55.25 220 GLU A O 1
ATOM 1824 N N . LEU A 1 221 ? -1.98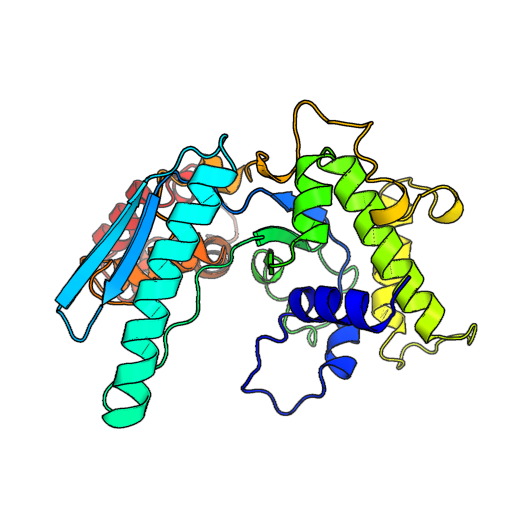9 14.075 0.977 1.00 52.62 221 LEU A N 1
ATOM 1825 C CA . LEU A 1 221 ? -3.341 13.798 1.480 1.00 52.62 221 LEU A CA 1
ATOM 1826 C C . LEU A 1 221 ? -3.330 13.284 2.928 1.00 52.62 221 LEU A C 1
ATOM 1828 O O . LEU A 1 221 ? -4.229 13.579 3.707 1.00 52.62 221 LEU A O 1
ATOM 1832 N N . THR A 1 222 ? -2.288 12.552 3.331 1.00 50.84 222 THR A N 1
ATOM 1833 C CA . THR A 1 222 ? -2.131 12.055 4.708 1.00 50.84 222 THR A CA 1
ATOM 1834 C C . THR A 1 222 ? -1.703 13.168 5.668 1.00 50.84 222 THR A C 1
ATOM 1836 O O . THR A 1 222 ? -2.084 13.134 6.834 1.00 50.84 222 THR A O 1
ATOM 1839 N N . ASN A 1 223 ? -0.988 14.194 5.189 1.00 46.97 223 ASN A N 1
ATOM 1840 C CA . ASN A 1 223 ? -0.661 15.383 5.992 1.00 46.97 223 ASN A CA 1
ATOM 1841 C C . ASN A 1 223 ? -1.903 16.199 6.380 1.00 46.97 223 ASN A C 1
ATOM 1843 O O . ASN A 1 223 ? -1.892 16.898 7.392 1.00 46.97 223 ASN A O 1
ATOM 1847 N N . SER A 1 224 ? -2.971 16.111 5.587 1.00 44.34 224 SER A N 1
ATOM 1848 C CA . SER A 1 224 ? -4.213 16.854 5.790 1.00 44.34 224 SER A CA 1
ATOM 1849 C C . SER A 1 224 ? -5.351 16.009 6.379 1.00 44.34 224 SER A C 1
ATOM 1851 O O . SER A 1 224 ? -6.470 16.490 6.577 1.00 44.34 224 SER A O 1
ATOM 1853 N N . ILE A 1 225 ? -5.065 14.745 6.691 1.00 51.41 225 ILE A N 1
ATOM 1854 C CA . ILE A 1 225 ? -5.875 13.858 7.522 1.00 51.41 225 ILE A CA 1
ATOM 1855 C C . ILE A 1 225 ? -5.375 14.050 8.955 1.00 51.41 225 ILE A C 1
ATOM 1857 O O . ILE A 1 225 ? -4.244 13.697 9.282 1.00 51.41 225 ILE A O 1
ATOM 1861 N N . ASN A 1 226 ? -6.197 14.630 9.833 1.00 42.38 226 ASN A N 1
ATOM 1862 C CA . ASN A 1 226 ? -5.790 14.983 11.200 1.00 42.38 226 ASN A CA 1
ATOM 1863 C C . ASN A 1 226 ? -5.754 13.771 12.143 1.00 42.38 226 ASN A C 1
ATOM 1865 O O . ASN A 1 226 ? -6.289 13.802 13.253 1.00 42.38 226 ASN A O 1
ATOM 1869 N N . ILE A 1 227 ? -5.191 12.654 11.679 1.00 51.66 227 ILE A N 1
ATOM 1870 C CA . ILE A 1 227 ? -5.344 11.402 12.389 1.00 51.66 227 ILE A CA 1
ATOM 1871 C C . ILE A 1 227 ? -4.090 10.555 12.359 1.00 51.66 227 ILE A C 1
ATOM 1873 O O . ILE A 1 227 ? -3.815 9.782 11.447 1.00 51.66 227 ILE A O 1
ATOM 1877 N N . LYS A 1 228 ? -3.365 10.645 13.472 1.00 50.16 228 LYS A N 1
ATOM 1878 C CA . LYS A 1 228 ? -2.451 9.602 13.928 1.00 50.16 228 LYS A CA 1
ATOM 1879 C C . LYS A 1 228 ? -3.280 8.397 14.378 1.00 50.16 228 LYS A C 1
ATOM 1881 O O . LYS A 1 228 ? -3.381 8.123 15.574 1.00 50.16 228 LYS A O 1
ATOM 1886 N N . TYR A 1 229 ? -3.937 7.710 13.446 1.00 60.03 229 TYR A N 1
ATOM 1887 C CA . TYR A 1 229 ? -4.575 6.442 13.771 1.00 60.03 229 TYR A CA 1
ATOM 1888 C C . TYR A 1 229 ? -3.513 5.416 14.091 1.00 60.03 229 TYR A C 1
ATOM 1890 O O . TYR A 1 229 ? -2.501 5.312 13.411 1.00 60.03 229 TYR A O 1
ATOM 1898 N N . SER A 1 230 ? -3.724 4.661 15.155 1.00 70.56 230 SER A N 1
ATOM 1899 C CA . SER A 1 230 ? -3.020 3.407 15.337 1.00 70.56 230 SER A CA 1
ATOM 1900 C C . SER A 1 230 ? -3.261 2.481 14.151 1.00 70.56 230 SER A C 1
ATOM 1902 O O . SER A 1 230 ? -4.326 2.493 13.543 1.00 70.56 230 SER A O 1
ATOM 1904 N N . ILE A 1 231 ? -2.283 1.641 13.850 1.00 81.81 231 ILE A N 1
ATOM 1905 C CA . ILE A 1 231 ? -2.445 0.559 12.887 1.00 81.81 231 ILE A CA 1
ATOM 1906 C C . ILE A 1 231 ? -3.338 -0.488 13.541 1.00 81.81 231 ILE A C 1
ATOM 1908 O O . ILE A 1 231 ? -2.943 -1.119 14.521 1.00 81.81 231 ILE A O 1
ATOM 1912 N N . ARG A 1 232 ? -4.559 -0.644 13.040 1.00 84.50 232 ARG A N 1
ATOM 1913 C CA . ARG A 1 232 ? -5.557 -1.537 13.629 1.00 84.50 232 ARG A CA 1
ATOM 1914 C C . ARG A 1 232 ? -5.658 -2.815 12.813 1.00 84.50 232 ARG A C 1
ATOM 1916 O O . ARG A 1 232 ? -5.822 -2.774 11.598 1.00 84.50 232 ARG A O 1
ATOM 1923 N N . ALA A 1 233 ? -5.614 -3.954 13.491 1.00 84.06 233 ALA A N 1
ATOM 1924 C CA . ALA A 1 233 ? -6.264 -5.146 12.972 1.00 84.06 233 ALA A CA 1
ATOM 1925 C C . ALA A 1 233 ? -7.778 -4.898 12.927 1.00 84.06 233 ALA A C 1
ATOM 1927 O O . ALA A 1 233 ? -8.279 -4.030 13.646 1.00 84.06 233 ALA A O 1
ATOM 1928 N N . ASN A 1 234 ? -8.486 -5.646 12.074 1.00 79.31 234 ASN A N 1
ATOM 1929 C CA . ASN A 1 234 ? -9.942 -5.572 11.911 1.00 79.31 234 ASN A CA 1
ATOM 1930 C C . ASN A 1 234 ? -10.531 -4.143 12.011 1.00 79.31 234 ASN A C 1
ATOM 1932 O O . ASN A 1 234 ? -11.435 -3.929 12.827 1.00 79.31 234 ASN A O 1
ATOM 1936 N N . PRO A 1 235 ? -10.038 -3.163 11.223 1.00 74.75 235 PRO A N 1
ATOM 1937 C CA . PRO A 1 235 ? -10.415 -1.750 11.363 1.00 74.75 235 PRO A CA 1
ATOM 1938 C C . PRO A 1 235 ? -11.927 -1.508 11.206 1.00 74.75 235 PRO A C 1
ATOM 1940 O O . PRO A 1 235 ? -12.491 -0.614 11.837 1.00 74.75 235 PRO A O 1
ATOM 1943 N N . GLU A 1 236 ? -12.617 -2.407 10.500 1.00 71.44 236 GLU A N 1
ATOM 1944 C CA . GLU A 1 236 ? -14.074 -2.403 10.326 1.00 71.44 236 GLU A CA 1
ATOM 1945 C C . GLU A 1 236 ? -14.874 -2.783 11.567 1.00 71.44 236 GLU A C 1
ATOM 1947 O O . GLU A 1 236 ? -16.105 -2.697 11.561 1.00 71.44 236 GLU A O 1
ATOM 1952 N N . HIS A 1 237 ? -14.237 -3.227 12.646 1.00 80.00 237 HIS A N 1
ATOM 1953 C CA . HIS A 1 237 ? -14.965 -3.667 13.823 1.00 80.00 237 HIS A CA 1
ATOM 1954 C C . HIS A 1 237 ? -15.589 -2.486 14.587 1.00 80.00 237 HIS A C 1
ATOM 1956 O O . HIS A 1 237 ? -14.914 -1.523 14.946 1.00 80.00 237 HIS A O 1
ATOM 1962 N N . LYS A 1 238 ? -16.867 -2.614 14.979 1.00 77.94 238 LYS A N 1
ATOM 1963 C CA . LYS A 1 238 ? -17.664 -1.587 15.694 1.00 77.94 238 LYS A CA 1
ATOM 1964 C C . LYS A 1 238 ? -17.112 -1.051 17.009 1.00 77.94 238 LYS A C 1
ATOM 1966 O O . LYS A 1 238 ? -17.691 -0.141 17.586 1.00 77.94 238 LYS A O 1
ATOM 1971 N N . LYS A 1 239 ? -16.030 -1.638 17.511 1.00 82.19 239 LYS A N 1
ATOM 1972 C CA . LYS A 1 239 ? -15.334 -1.159 18.707 1.00 82.19 239 LYS A CA 1
ATOM 1973 C C .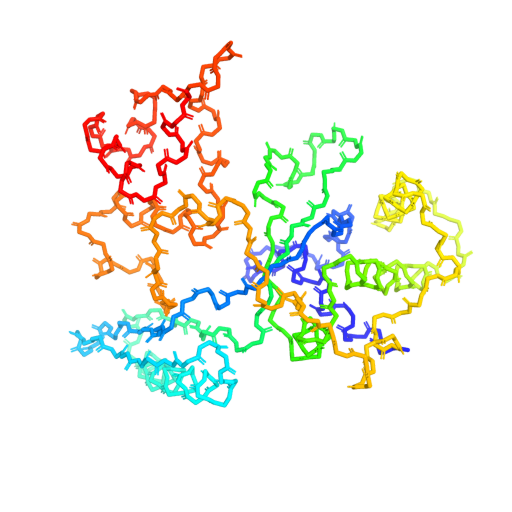 LYS A 1 239 ? -14.497 0.086 18.403 1.00 82.19 239 LYS A C 1
ATOM 1975 O O . LYS A 1 239 ? -14.302 0.902 19.296 1.00 82.19 239 LYS A O 1
ATOM 1980 N N . TRP A 1 240 ? -14.028 0.229 17.163 1.00 76.12 240 TRP A N 1
ATOM 1981 C CA . TRP A 1 240 ? -13.125 1.302 16.748 1.00 76.12 240 TRP A CA 1
ATOM 1982 C C . TRP A 1 240 ? -13.816 2.634 16.484 1.00 76.12 240 TRP A C 1
ATOM 1984 O O . TRP A 1 240 ? -13.150 3.662 16.391 1.00 76.12 240 TRP A O 1
ATOM 1994 N N . TYR A 1 241 ? -15.141 2.622 16.374 1.00 76.19 241 TYR A N 1
ATOM 1995 C CA . TYR A 1 241 ? -15.928 3.777 15.986 1.00 76.19 241 TYR A CA 1
ATOM 1996 C C . TYR A 1 241 ? -17.164 3.928 16.861 1.00 76.19 241 TYR A C 1
ATOM 1998 O O . TYR A 1 241 ? -17.808 2.954 17.246 1.00 76.19 241 TYR A O 1
ATOM 2006 N N . THR A 1 242 ? -17.527 5.176 17.149 1.00 74.56 242 THR A N 1
ATOM 2007 C CA . THR A 1 242 ? -18.710 5.482 17.968 1.00 74.56 242 THR A CA 1
ATOM 2008 C C . THR A 1 242 ? -20.012 5.270 17.199 1.00 74.56 242 THR A C 1
ATOM 2010 O O . THR A 1 242 ? -21.073 5.069 17.788 1.00 74.56 242 THR A O 1
ATOM 2013 N N . SER A 1 243 ? -19.940 5.283 15.867 1.00 78.06 243 SER A N 1
ATOM 2014 C CA . SER A 1 243 ? -21.070 5.058 14.971 1.00 78.06 243 SER A CA 1
ATOM 2015 C C . SER A 1 243 ? -20.625 4.332 13.705 1.00 78.06 243 SER A C 1
ATOM 2017 O O . SER A 1 243 ? -19.497 4.509 13.249 1.00 78.06 243 SER A O 1
ATOM 2019 N N . LYS A 1 244 ? -21.527 3.554 13.091 1.00 77.25 244 LYS A N 1
ATOM 2020 C CA . LYS A 1 244 ? -21.259 2.873 11.808 1.00 77.25 244 LYS A CA 1
ATOM 2021 C C . LYS A 1 244 ? -20.761 3.843 10.728 1.00 77.25 244 LYS A C 1
ATOM 2023 O O . LYS A 1 244 ? -19.913 3.483 9.922 1.00 77.25 244 LYS A O 1
ATOM 2028 N N . THR A 1 245 ? -21.275 5.072 10.727 1.00 82.25 245 THR A N 1
ATOM 2029 C CA . THR A 1 245 ? -20.873 6.115 9.780 1.00 82.25 245 THR A CA 1
ATOM 2030 C C . THR A 1 245 ? -19.444 6.594 10.017 1.00 82.25 245 THR A C 1
ATOM 2032 O O . THR A 1 245 ? -18.701 6.756 9.056 1.00 82.25 245 THR A O 1
ATOM 2035 N N . GLU A 1 246 ? -19.041 6.795 11.274 1.00 81.56 246 GLU A N 1
ATOM 2036 C CA . GLU A 1 246 ? -17.654 7.136 11.605 1.00 81.56 246 GLU A CA 1
ATOM 2037 C C . GLU A 1 246 ? -16.698 6.018 11.186 1.00 81.56 246 GLU A C 1
ATOM 2039 O O . GLU A 1 246 ? -15.717 6.296 10.509 1.00 81.56 246 GLU A O 1
ATOM 2044 N N . GLY A 1 247 ? -17.032 4.760 11.494 1.00 73.31 247 GLY A N 1
ATOM 2045 C CA . GLY A 1 247 ? -16.241 3.601 11.071 1.00 73.31 247 GLY A CA 1
ATOM 2046 C C . GLY A 1 247 ? -16.036 3.548 9.566 1.00 73.31 247 GLY A C 1
ATOM 2047 O O . GLY A 1 247 ? -14.914 3.392 9.101 1.00 73.31 247 GLY A O 1
ATOM 2048 N N . LYS A 1 248 ? -17.110 3.793 8.807 1.00 78.31 248 LYS A N 1
ATOM 2049 C CA . LYS A 1 248 ? -17.050 3.876 7.347 1.00 78.31 248 LYS A CA 1
ATOM 2050 C C . LYS A 1 248 ? -16.093 4.972 6.871 1.00 78.31 248 LYS A C 1
ATOM 2052 O O . LYS A 1 248 ? -15.305 4.717 5.972 1.00 78.31 248 LYS A O 1
ATOM 2057 N N . VAL A 1 249 ? -16.142 6.173 7.453 1.00 80.12 249 VAL A N 1
ATOM 2058 C CA . VAL A 1 249 ? -15.231 7.274 7.080 1.00 80.12 249 VAL A CA 1
ATOM 2059 C C . VAL A 1 249 ? -13.780 6.920 7.406 1.00 80.12 249 VAL A C 1
ATOM 2061 O O . VAL A 1 249 ? -12.910 7.136 6.572 1.00 80.12 249 VAL A O 1
ATOM 2064 N N . ILE A 1 250 ? -13.519 6.340 8.578 1.00 74.50 250 ILE A N 1
ATOM 2065 C CA . ILE A 1 250 ? -12.170 5.933 8.996 1.00 74.50 250 ILE A CA 1
ATOM 2066 C C . ILE A 1 250 ? -11.611 4.854 8.072 1.00 74.50 250 ILE A C 1
ATOM 2068 O O . ILE A 1 250 ? -10.498 5.006 7.582 1.00 74.50 250 ILE A O 1
ATOM 2072 N N . ASN A 1 251 ? -12.390 3.819 7.761 1.00 68.38 251 ASN A N 1
ATOM 2073 C CA . ASN A 1 251 ? -11.978 2.799 6.803 1.00 68.38 251 ASN A CA 1
ATOM 2074 C C . ASN A 1 251 ? -11.667 3.408 5.434 1.00 68.38 251 ASN A C 1
ATOM 2076 O O . ASN A 1 251 ? -10.620 3.146 4.853 1.00 68.38 251 ASN A O 1
ATOM 2080 N N . LEU A 1 252 ? -12.551 4.268 4.921 1.00 72.12 252 LEU A N 1
ATOM 2081 C CA . LEU A 1 252 ? -12.322 4.960 3.654 1.00 72.12 252 LEU A CA 1
ATOM 2082 C C . LEU A 1 252 ? -11.013 5.767 3.676 1.00 72.12 252 LEU A C 1
ATOM 2084 O O . LEU A 1 252 ? -10.327 5.843 2.666 1.00 72.12 252 LEU A O 1
ATOM 2088 N N . ILE A 1 253 ? -10.628 6.333 4.818 1.00 71.56 253 ILE A N 1
ATOM 2089 C CA . ILE A 1 253 ? -9.339 7.016 4.982 1.00 71.56 253 ILE A CA 1
ATOM 2090 C C . ILE A 1 253 ? -8.178 6.018 4.976 1.00 71.56 253 ILE A C 1
ATOM 2092 O O . ILE A 1 253 ? -7.229 6.179 4.210 1.00 71.56 253 ILE A O 1
ATOM 2096 N N . GLU A 1 254 ? -8.246 4.979 5.807 1.00 63.19 254 GLU A N 1
ATOM 2097 C CA . GLU A 1 254 ? -7.177 3.985 5.964 1.00 63.19 254 GLU A CA 1
ATOM 2098 C C . GLU A 1 254 ? -6.909 3.227 4.651 1.00 63.19 254 GLU A C 1
ATOM 2100 O O . GLU A 1 254 ? -5.755 3.043 4.250 1.00 63.19 254 GLU A O 1
ATOM 2105 N N . SER A 1 255 ? -7.974 2.885 3.925 1.00 56.25 255 SER A N 1
ATOM 2106 C CA . SER A 1 255 ? -7.932 2.276 2.589 1.00 56.25 255 SER A CA 1
ATOM 2107 C C . SER A 1 255 ? -7.585 3.262 1.465 1.00 56.25 255 SER A C 1
ATOM 2109 O O . SER A 1 255 ? -7.363 2.842 0.333 1.00 56.25 255 SER A O 1
ATOM 2111 N N . GLY A 1 256 ? -7.521 4.568 1.750 1.00 61.62 256 GLY A N 1
ATOM 2112 C CA . GLY A 1 256 ? -7.319 5.625 0.754 1.00 61.62 256 GLY A CA 1
ATOM 2113 C C . GLY A 1 256 ? -8.543 5.916 -0.121 1.00 61.62 256 GLY A C 1
ATOM 2114 O O . GLY A 1 256 ? -8.500 6.826 -0.937 1.00 61.62 256 GLY A O 1
ATOM 2115 N N . LEU A 1 257 ? -9.653 5.200 0.055 1.00 64.94 257 LEU A N 1
ATOM 2116 C CA . LEU A 1 257 ? -10.877 5.289 -0.745 1.00 64.94 257 LEU A CA 1
ATOM 2117 C C . LEU A 1 257 ? -11.761 6.522 -0.467 1.00 64.94 257 LEU A C 1
ATOM 2119 O O . LEU A 1 257 ? -12.802 6.679 -1.104 1.00 64.94 257 LEU A O 1
ATOM 2123 N N . LEU A 1 258 ? -11.394 7.395 0.477 1.00 78.25 258 LEU A N 1
ATOM 2124 C CA . LEU A 1 258 ? -12.251 8.515 0.882 1.00 78.25 258 LEU A CA 1
ATOM 2125 C C . LEU A 1 258 ? -12.514 9.511 -0.251 1.00 78.25 258 LEU A C 1
ATOM 2127 O O . LEU A 1 258 ? -13.668 9.883 -0.449 1.00 78.25 258 LEU A O 1
ATOM 2131 N N . GLU A 1 259 ? -11.486 9.921 -0.993 1.00 73.94 259 GLU A N 1
ATOM 2132 C CA . GLU A 1 259 ? -11.635 10.883 -2.096 1.00 73.94 259 GLU A CA 1
ATOM 2133 C C . GLU A 1 259 ? -12.574 10.353 -3.185 1.00 73.94 259 GLU A C 1
ATOM 2135 O O . GLU A 1 259 ? -13.522 11.031 -3.584 1.00 73.94 259 GLU A O 1
ATOM 2140 N N . ASP A 1 260 ? -12.397 9.091 -3.579 1.00 68.75 260 ASP A N 1
ATOM 2141 C CA . ASP A 1 260 ? -13.271 8.413 -4.536 1.00 68.75 260 ASP A CA 1
ATOM 2142 C C . ASP A 1 260 ? -14.705 8.342 -4.029 1.00 68.75 260 ASP A C 1
ATOM 2144 O O . ASP A 1 260 ? -15.661 8.621 -4.758 1.00 68.75 260 ASP A O 1
ATOM 2148 N N . TYR A 1 261 ? -14.866 8.019 -2.749 1.00 79.38 261 TYR A N 1
ATOM 2149 C CA . TYR A 1 261 ? -16.170 7.933 -2.124 1.00 79.38 261 TYR A CA 1
ATOM 2150 C C . TYR A 1 261 ? -16.910 9.276 -2.120 1.00 79.38 261 TYR A C 1
ATOM 2152 O O . TYR A 1 261 ? -18.142 9.280 -2.197 1.00 79.38 261 TYR A O 1
ATOM 2160 N N . VAL A 1 262 ? -16.201 10.406 -2.046 1.00 85.50 262 VAL A N 1
ATOM 2161 C CA . VAL A 1 262 ? -16.808 11.748 -2.024 1.00 85.50 262 VAL A CA 1
ATOM 2162 C C . VAL A 1 262 ? -16.793 12.466 -3.378 1.00 85.50 262 VAL A C 1
ATOM 2164 O O . VAL A 1 262 ? -17.411 13.524 -3.497 1.00 85.50 262 VAL A O 1
ATOM 2167 N N . SER A 1 263 ? -16.135 11.911 -4.397 1.00 82.06 263 SER A N 1
ATOM 2168 C CA . SER A 1 263 ? -15.948 12.527 -5.720 1.00 82.06 263 SER A CA 1
ATOM 2169 C C . SER A 1 263 ? -17.269 12.949 -6.379 1.00 82.06 263 SER A C 1
ATOM 2171 O O . SER A 1 263 ? -17.459 14.111 -6.744 1.00 82.06 263 SER A O 1
ATOM 2173 N N . ASP A 1 264 ? -18.245 12.043 -6.428 1.00 81.00 264 ASP A N 1
ATOM 2174 C CA . ASP A 1 264 ? -19.592 12.278 -6.954 1.00 81.00 264 ASP A CA 1
ATOM 2175 C C . ASP A 1 264 ? -20.419 13.244 -6.092 1.00 81.00 264 ASP A C 1
ATOM 2177 O O . ASP A 1 264 ? -21.474 13.720 -6.524 1.00 81.00 264 ASP A O 1
ATOM 2181 N N . CYS A 1 265 ? -19.969 13.536 -4.874 1.00 87.31 265 CYS A N 1
ATOM 2182 C CA . CYS A 1 265 ? -20.595 14.482 -3.965 1.00 87.31 265 CYS A CA 1
ATOM 2183 C C . CYS A 1 265 ? -20.082 15.912 -4.167 1.00 87.31 265 CYS A C 1
ATOM 2185 O O . CYS A 1 265 ? -20.613 16.813 -3.526 1.00 87.31 265 CYS A O 1
ATOM 2187 N N . ARG A 1 266 ? -19.104 16.166 -5.044 1.00 84.19 266 ARG A N 1
ATOM 2188 C CA . ARG A 1 266 ? -18.618 17.527 -5.333 1.00 84.19 266 ARG A CA 1
ATOM 2189 C C . ARG A 1 266 ? -19.527 18.259 -6.331 1.00 84.19 266 ARG A C 1
ATOM 2191 O O . ARG A 1 266 ? -20.177 17.645 -7.180 1.00 84.19 266 ARG A O 1
ATOM 2198 N N . PHE A 1 267 ? -19.623 19.585 -6.216 1.00 81.25 267 PHE A N 1
ATOM 2199 C CA . PHE A 1 267 ? -20.332 20.396 -7.211 1.00 81.25 267 PHE A CA 1
ATOM 2200 C C . PHE A 1 267 ? -19.529 20.422 -8.524 1.00 81.25 267 PHE A C 1
ATOM 2202 O O . PHE A 1 267 ? -18.315 20.564 -8.515 1.00 81.25 267 PHE A O 1
ATOM 2209 N N . LYS A 1 268 ? -20.191 20.313 -9.685 1.00 74.94 268 LYS A N 1
ATOM 2210 C CA . LYS A 1 268 ? -19.494 20.228 -10.989 1.00 74.94 268 LYS A CA 1
ATOM 2211 C C . LYS A 1 268 ? -18.599 21.437 -11.302 1.00 74.94 268 LYS A C 1
ATOM 2213 O O . LYS A 1 268 ? -17.610 21.288 -12.006 1.00 74.94 268 LYS A O 1
ATOM 2218 N N . ASN A 1 269 ? -18.952 22.610 -10.775 1.00 69.38 269 ASN A N 1
ATOM 2219 C CA . ASN A 1 269 ? -18.321 23.888 -11.123 1.00 69.38 269 ASN A CA 1
ATOM 2220 C C . ASN A 1 269 ? -17.498 24.492 -9.975 1.00 69.38 269 ASN A C 1
ATOM 2222 O O . ASN A 1 269 ? -16.870 25.530 -10.151 1.00 69.38 269 ASN A O 1
ATOM 2226 N N . VAL A 1 270 ? -17.529 23.877 -8.791 1.00 69.69 270 VAL A N 1
ATOM 2227 C CA . VAL A 1 270 ? -16.809 24.333 -7.598 1.00 69.69 270 VAL A CA 1
ATOM 2228 C C . VAL A 1 270 ? -16.303 23.072 -6.916 1.00 69.69 270 VAL A C 1
ATOM 2230 O O . VAL A 1 270 ? -17.112 22.192 -6.637 1.00 69.69 270 VAL A O 1
ATOM 2233 N N . LYS A 1 271 ? -14.997 22.962 -6.636 1.00 68.38 271 LYS A N 1
ATOM 2234 C CA . LYS A 1 271 ? -14.411 21.767 -5.992 1.00 68.38 271 LYS A CA 1
ATOM 2235 C C . LYS A 1 271 ? -15.010 21.453 -4.606 1.00 68.38 271 LYS A C 1
ATOM 2237 O O . LYS A 1 271 ? -14.783 20.365 -4.079 1.00 68.38 271 LYS A O 1
ATOM 2242 N N . LYS A 1 272 ? -15.873 22.329 -4.097 1.00 83.88 272 LYS A N 1
ATOM 2243 C CA . LYS A 1 272 ? -16.690 22.189 -2.899 1.00 83.88 272 LYS A CA 1
ATOM 2244 C C . LYS A 1 272 ? -17.537 20.928 -2.847 1.00 83.88 272 LYS A C 1
ATOM 2246 O O . LYS A 1 272 ? -18.233 20.555 -3.796 1.00 83.88 272 LYS A O 1
ATOM 2251 N N . LEU A 1 273 ? -17.575 20.334 -1.660 1.00 87.50 273 LEU A N 1
ATOM 2252 C CA . LEU A 1 273 ? -18.431 19.196 -1.360 1.00 87.50 273 LEU A CA 1
ATOM 2253 C C . LEU A 1 273 ? -19.893 19.606 -1.104 1.00 87.50 273 LEU A C 1
ATOM 2255 O O . LEU A 1 273 ? -20.195 20.488 -0.295 1.00 87.50 273 LEU A O 1
ATOM 2259 N N . ASN A 1 274 ? -20.829 18.891 -1.723 1.00 90.31 274 ASN A N 1
ATOM 2260 C CA . ASN A 1 274 ? -22.249 18.938 -1.399 1.00 90.31 274 ASN A CA 1
ATOM 2261 C C . ASN A 1 274 ? -22.527 18.058 -0.169 1.00 90.31 274 ASN A C 1
ATOM 2263 O O . ASN A 1 274 ? -22.745 16.848 -0.283 1.00 90.31 274 ASN A O 1
ATOM 2267 N N . MET A 1 275 ? -22.556 18.683 1.013 1.00 90.88 275 MET A N 1
ATOM 2268 C CA . MET A 1 275 ? -22.779 17.984 2.289 1.00 90.88 275 MET A CA 1
ATOM 2269 C C . MET A 1 275 ? -24.091 17.212 2.340 1.00 90.88 275 MET A C 1
ATOM 2271 O O . MET A 1 275 ? -24.125 16.137 2.926 1.00 90.88 275 MET A O 1
ATOM 2275 N N . LYS A 1 276 ? -25.147 17.715 1.698 1.00 90.00 276 LYS A N 1
ATOM 2276 C CA . LYS A 1 276 ? -26.449 17.043 1.674 1.00 90.00 276 LYS A CA 1
ATOM 2277 C C . LYS A 1 276 ? -26.378 15.739 0.882 1.00 90.00 276 LYS A C 1
ATOM 2279 O O . LYS A 1 276 ? -26.881 14.710 1.325 1.00 90.00 276 LYS A O 1
ATOM 2284 N N . LYS A 1 277 ? -25.703 15.758 -0.273 1.00 91.88 277 LYS A N 1
ATOM 2285 C CA . LYS A 1 277 ? -25.479 14.552 -1.085 1.00 91.88 277 LYS A CA 1
ATOM 2286 C C . LYS A 1 277 ? -24.581 13.549 -0.355 1.00 91.88 277 LYS A C 1
ATOM 2288 O O . LYS A 1 277 ? -24.914 12.365 -0.308 1.00 91.88 277 LYS A O 1
ATOM 2293 N N . LEU A 1 278 ? -23.506 14.025 0.277 1.00 91.50 278 LEU A N 1
ATOM 2294 C CA . LEU A 1 278 ? -22.627 13.174 1.078 1.00 91.50 278 LEU A CA 1
ATOM 2295 C C . LEU A 1 278 ? -23.359 12.547 2.273 1.00 91.50 278 LEU A C 1
ATOM 2297 O O . LEU A 1 278 ? -23.192 11.359 2.530 1.00 91.50 278 LEU A O 1
ATOM 2301 N N . ALA A 1 279 ? -24.165 13.319 3.000 1.00 90.62 279 ALA A N 1
ATOM 2302 C CA . ALA A 1 279 ? -24.899 12.852 4.172 1.00 90.62 279 ALA A CA 1
ATOM 2303 C C . ALA A 1 279 ? -25.879 11.726 3.820 1.00 90.62 279 ALA A C 1
ATOM 2305 O O . ALA A 1 279 ? -25.908 10.703 4.503 1.00 90.62 279 ALA A O 1
ATOM 2306 N N . ILE A 1 280 ? -26.586 11.853 2.691 1.00 90.69 280 ILE A N 1
ATOM 2307 C CA . ILE A 1 280 ? -27.421 10.777 2.139 1.00 90.69 280 ILE A CA 1
ATOM 2308 C C . ILE A 1 280 ? -26.565 9.538 1.838 1.00 90.69 280 ILE A C 1
ATOM 2310 O O . ILE A 1 280 ? -26.914 8.435 2.255 1.00 90.69 280 ILE A O 1
ATOM 2314 N N . LYS A 1 281 ? -25.410 9.708 1.179 1.00 90.75 281 LYS A N 1
ATOM 2315 C CA . LYS A 1 281 ? -24.501 8.601 0.827 1.00 90.75 281 LYS A CA 1
ATOM 2316 C C . LYS A 1 281 ? -23.924 7.895 2.064 1.00 90.75 281 LYS A C 1
ATOM 2318 O O . LYS A 1 281 ? -23.781 6.674 2.088 1.00 90.75 281 LYS A O 1
ATOM 2323 N N . LEU A 1 282 ? -23.590 8.653 3.108 1.00 87.50 282 LEU A N 1
ATOM 2324 C CA . LEU A 1 282 ? -23.108 8.169 4.408 1.00 87.50 282 LEU A CA 1
ATOM 2325 C C . LEU A 1 282 ? -24.228 7.666 5.336 1.00 87.50 282 LEU A C 1
ATOM 2327 O O . LEU A 1 282 ? -23.926 7.126 6.403 1.00 87.50 282 LEU A O 1
ATOM 2331 N N . ASN A 1 283 ? -25.492 7.822 4.930 1.00 88.81 283 ASN A N 1
ATOM 2332 C CA . ASN A 1 283 ? -26.682 7.531 5.723 1.00 88.81 283 ASN A CA 1
ATOM 2333 C C . ASN A 1 283 ? -26.649 8.210 7.109 1.00 88.81 283 ASN A C 1
ATOM 2335 O O . ASN A 1 283 ? -26.791 7.564 8.148 1.00 88.81 283 ASN A O 1
ATOM 2339 N N . CYS A 1 284 ? -26.385 9.518 7.130 1.00 90.06 284 CYS A N 1
ATOM 2340 C CA . CYS A 1 284 ? -26.333 10.329 8.344 1.00 90.06 284 CYS A CA 1
ATOM 2341 C C . CYS A 1 284 ? -26.883 11.746 8.104 1.00 90.06 284 CYS A C 1
ATOM 2343 O O . CYS A 1 284 ? -27.351 12.065 7.016 1.00 90.06 284 CYS A O 1
ATOM 2345 N N . SER A 1 285 ? -26.859 12.602 9.132 1.00 92.25 285 SER A N 1
ATOM 2346 C CA . SER A 1 285 ? -27.248 14.011 8.982 1.00 92.25 285 SER A CA 1
ATOM 2347 C C . SER A 1 285 ? -26.115 14.854 8.388 1.00 92.25 285 SER A C 1
ATOM 2349 O O . SER A 1 285 ? -24.944 14.582 8.656 1.00 92.25 285 SER A O 1
ATOM 2351 N N . ASP A 1 286 ? -26.449 15.940 7.686 1.00 90.56 286 ASP A N 1
ATOM 2352 C CA . ASP A 1 286 ? -25.488 16.925 7.163 1.00 90.56 286 ASP A CA 1
ATOM 2353 C C . ASP A 1 286 ? -24.517 17.417 8.250 1.00 90.56 286 ASP A C 1
ATOM 2355 O O . ASP A 1 286 ? -23.310 17.526 8.028 1.00 90.56 286 ASP A O 1
ATOM 2359 N N . LYS A 1 287 ? -25.031 17.651 9.468 1.00 92.00 287 LYS A N 1
ATOM 2360 C CA . LYS A 1 287 ? -24.234 18.068 10.631 1.00 92.00 287 LYS A CA 1
ATOM 2361 C C . LYS A 1 287 ? -23.244 16.981 11.057 1.00 92.00 287 LYS A C 1
ATOM 2363 O O . LYS A 1 287 ? -22.104 17.294 11.396 1.00 92.00 287 LYS A O 1
ATOM 2368 N N . THR A 1 288 ? -23.665 15.717 11.034 1.00 89.00 288 THR A N 1
ATOM 2369 C CA . THR A 1 288 ? -22.813 14.564 11.355 1.00 89.00 288 THR A CA 1
ATOM 2370 C C . THR A 1 288 ? -21.741 14.361 10.290 1.00 89.00 288 THR A C 1
ATOM 2372 O O . THR A 1 288 ? -20.573 14.243 10.647 1.00 89.00 288 THR A O 1
ATOM 2375 N N . ALA A 1 289 ? -22.110 14.372 9.004 1.00 89.44 289 ALA A N 1
ATOM 2376 C CA . ALA A 1 289 ? -21.170 14.247 7.891 1.00 89.44 289 ALA A CA 1
ATOM 2377 C C . ALA A 1 289 ? -20.092 15.335 7.959 1.00 89.44 289 ALA A C 1
ATOM 2379 O O . ALA A 1 289 ? -18.902 15.027 7.954 1.00 89.44 289 ALA A O 1
ATOM 2380 N N . LYS A 1 290 ? -20.508 16.598 8.134 1.00 90.31 290 LYS A N 1
ATOM 2381 C CA . LYS A 1 290 ? -19.583 17.726 8.268 1.00 90.31 290 LYS A CA 1
ATOM 2382 C C . LYS A 1 290 ? -18.663 17.569 9.478 1.00 90.31 290 LYS A C 1
ATOM 2384 O O . LYS A 1 290 ? -17.462 17.728 9.326 1.00 90.31 290 LYS A O 1
ATOM 2389 N N . LYS A 1 291 ? -19.195 17.203 10.654 1.00 88.81 291 LYS A N 1
ATOM 2390 C CA . LYS A 1 291 ? -18.385 16.969 11.865 1.00 88.81 291 LYS A CA 1
ATOM 2391 C C . LYS A 1 291 ? -17.332 15.878 11.648 1.00 88.81 291 LYS A C 1
ATOM 2393 O O . LYS A 1 291 ? -16.192 16.065 12.058 1.00 88.81 291 LYS A O 1
ATOM 2398 N N . LEU A 1 292 ? -17.712 14.756 11.032 1.00 86.81 292 LEU A N 1
ATOM 2399 C CA . LEU A 1 292 ? -16.796 13.645 10.765 1.00 86.81 292 LEU A CA 1
ATOM 2400 C C . LEU A 1 292 ? -15.694 14.053 9.790 1.00 86.81 292 LEU A C 1
ATOM 2402 O O . LEU A 1 292 ? -14.534 13.775 10.065 1.00 86.81 292 LEU A O 1
ATOM 2406 N N . LEU A 1 293 ? -16.026 14.760 8.706 1.00 85.75 293 LEU A N 1
ATOM 2407 C CA . LEU A 1 293 ? -15.009 15.273 7.789 1.00 85.75 293 LEU A CA 1
ATOM 2408 C C . LEU A 1 293 ? -14.114 16.325 8.448 1.00 85.75 293 LEU A C 1
ATOM 2410 O O . LEU A 1 293 ? -12.908 16.260 8.279 1.00 85.75 293 LEU A O 1
ATOM 2414 N N . SER A 1 294 ? -14.650 17.240 9.261 1.00 83.19 294 SER A N 1
ATOM 2415 C CA . SER A 1 294 ? -13.821 18.233 9.966 1.00 83.19 294 SER A CA 1
ATOM 2416 C C . SER A 1 294 ? -12.831 17.583 10.926 1.00 83.19 294 SER A C 1
ATOM 2418 O O . SER A 1 294 ? -11.739 18.101 11.127 1.00 83.19 294 SER A O 1
ATOM 2420 N N . LEU A 1 295 ? -13.227 16.467 11.537 1.00 78.31 295 LEU A N 1
ATOM 2421 C CA . LEU A 1 295 ? -12.383 15.733 12.468 1.00 78.31 295 LEU A CA 1
ATOM 2422 C C . LEU A 1 295 ? -11.334 14.887 11.739 1.00 78.31 295 LEU A C 1
ATOM 2424 O O . LEU A 1 295 ? -10.184 14.846 12.163 1.00 78.31 295 LEU A O 1
ATOM 2428 N N . HIS A 1 296 ? -11.740 14.220 10.659 1.00 76.06 296 HIS A N 1
ATOM 2429 C CA . HIS A 1 296 ? -10.971 13.129 10.069 1.00 76.06 296 HIS A CA 1
ATOM 2430 C C . HIS A 1 296 ? -10.316 13.496 8.726 1.00 76.06 296 HIS A C 1
ATOM 2432 O O . HIS A 1 296 ? -9.204 13.078 8.431 1.00 76.06 296 HIS A O 1
ATOM 2438 N N . ALA A 1 297 ? -10.946 14.331 7.913 1.00 75.38 297 ALA A N 1
ATOM 2439 C CA . ALA A 1 297 ? -10.441 14.722 6.598 1.00 75.38 297 ALA A CA 1
ATOM 2440 C C . ALA A 1 297 ? -10.726 16.209 6.316 1.00 75.38 297 ALA A C 1
ATOM 2442 O O . ALA A 1 297 ? -11.518 16.523 5.422 1.00 75.38 297 ALA A O 1
ATOM 2443 N N . PRO A 1 298 ? -10.138 17.137 7.100 1.00 75.00 298 PRO A N 1
ATOM 2444 C CA . PRO A 1 298 ? -10.431 18.564 6.986 1.00 75.00 298 PRO A CA 1
ATOM 2445 C C . PRO A 1 298 ? -10.123 19.142 5.597 1.00 75.00 298 PRO A C 1
ATOM 2447 O O . PRO A 1 298 ? -10.893 19.976 5.139 1.00 75.00 298 PRO A O 1
ATOM 2450 N N . HIS A 1 299 ? -9.133 18.613 4.865 1.00 72.31 299 HIS A N 1
ATOM 2451 C CA . HIS A 1 299 ? -8.856 19.011 3.472 1.00 72.31 299 HIS A CA 1
ATOM 2452 C C . HIS A 1 299 ? -10.044 18.878 2.516 1.00 72.31 299 HIS A C 1
ATOM 2454 O O . HIS A 1 299 ? -10.100 19.567 1.506 1.00 72.31 299 HIS A O 1
ATOM 2460 N N . LEU A 1 300 ? -11.005 17.997 2.803 1.00 76.06 300 LEU A N 1
ATOM 2461 C CA . LEU A 1 300 ? -12.219 17.869 1.993 1.00 76.06 300 LEU A CA 1
ATOM 2462 C C . LEU A 1 300 ? -13.196 19.031 2.186 1.00 76.06 300 LEU A C 1
ATOM 2464 O O . LEU A 1 300 ? -14.170 19.157 1.439 1.00 76.06 300 LEU A O 1
ATOM 2468 N N . LEU A 1 301 ? -12.993 19.813 3.242 1.00 76.88 301 LEU A N 1
ATOM 2469 C CA . LEU A 1 301 ? -13.807 20.960 3.618 1.00 76.88 301 LEU A CA 1
ATOM 2470 C C . LEU A 1 301 ? -13.140 22.288 3.285 1.00 76.88 301 LEU A C 1
ATOM 2472 O O . LEU A 1 301 ? -13.850 23.296 3.234 1.00 76.88 301 LEU A O 1
ATOM 2476 N N . ASP A 1 302 ? -11.826 22.265 3.092 1.00 64.62 302 ASP A N 1
ATOM 2477 C CA . ASP A 1 302 ? -11.031 23.424 2.737 1.00 64.62 302 ASP A CA 1
ATOM 2478 C C . ASP A 1 302 ? -11.187 23.699 1.229 1.00 64.62 302 ASP A C 1
ATOM 2480 O O . ASP A 1 302 ? -10.759 22.913 0.385 1.00 64.62 302 ASP A O 1
ATOM 2484 N N . ASP A 1 303 ? -11.851 24.817 0.924 1.00 50.47 303 ASP A N 1
ATOM 2485 C CA . ASP A 1 303 ? -11.784 25.591 -0.324 1.00 50.47 303 ASP A CA 1
ATOM 2486 C C . ASP A 1 303 ? -11.480 27.046 0.062 1.00 50.47 303 ASP A C 1
ATOM 2488 O O . ASP A 1 303 ? -12.241 27.592 0.905 1.00 50.47 303 ASP A O 1
#

Sequence (303 aa):
MNKQYIYQIISQLVNDDYAKNKTTPRSLLRYLLPIESAFGYYTSNKVEFFDPQQNQIFYRNFNVKNENSRIESIDYINGRIDYFNKSVNNNGSYEKIDHIKKWAIKIKLSTPIGNTSVNPFSENQSSLIRIIDDKKIYNAGSILKNSDFIICLNKTIYEYLIQLTAGKQLVPQNTLYQPILEYEDWFMSSGINIDDTPLLFDYANEEYRSSNPVIYSIDELTNSINIKYSIRANPEHKKWYTSKTEGKVINLIESGLLEDYVSDCRFKNVKKLNMKKLAIKLNCSDKTAKKLLSLHAPHLLDD

Foldseek 3Di:
DDLVVLLLQQLQQLVVVPPPDPDDSLLSLLLRFAFDWKAALPPAQKEWEQQPVVRDIDMDGADLVDLVRLQVRQVVVQVVLVVSQVVCVVPVPDDRWDGQQNLKMKTFGDAAPDPDPPNPQNLDRLSRIGIGRDNLLSLLLQADATVLSRQQQLLQSLVSLCVVCVPDDDDPPDSSPRRNVNSVVVCVVVVHDSVPRHHSNVPSDPVRHDPHGRNHGDDPQRVQFQDSDHHYTPLQDPVNDPDNLLSVCVVCVSSVNNCVLQVVQADPVDNAGNLVVSCVSSVHDSVVSVVSCVNGRVVNHPD

pLDDT: mean 81.41, std 14.02, range [35.28, 97.12]

Radius of gyration: 20.77 Å; chains: 1; bounding box: 53×50×56 Å

Secondary structure (DSSP, 8-state):
--HHHHHHHHHHHTT---TT-SS-HHHHGGG---EEEEEES--SSEEEEEETTTTEEEEEE--TT-HHHHHHHHHHHHHHHHHHHHHHHHH-SS---PPPPSSEEEEEEPPPSS--TT-TT-S-SGGGEEEEE-HHHHHHHHHSBHHHHHHHHHHHHHHHHHHHHTTPPPPTTSTTHHHHHHHHHHHHHTT--TTTPPPHHHH--TT---SSBGGG---HHHHTS-----EESSTTSTTS-SSHHHHHHHHHHHTSTHHHHHHTTEETTEEEE-HHHHHHHHTS-HHHHHHHHHHH-GGGT--